Protein AF-A0A2E5XID4-F1 (afdb_monomer)

Radius of gyration: 20.42 Å; Cα contacts (8 Å, |Δi|>4): 476; chains: 1; bounding box: 50×39×81 Å

Solvent-accessible surface area (backbone atoms only — not comparable to full-atom values): 12342 Å² total; per-residue (Å²): 136,86,84,80,84,80,83,79,81,79,77,78,74,70,85,76,75,82,57,27,29,22,62,43,26,81,80,58,73,65,67,74,89,79,72,93,69,80,92,66,70,55,95,90,46,73,82,84,82,65,74,73,92,72,57,57,57,72,32,50,61,13,32,52,88,61,36,33,31,32,44,36,28,51,78,54,46,24,34,31,42,41,32,20,33,65,88,55,48,48,75,76,50,70,38,78,43,85,41,69,55,75,44,82,45,76,40,20,34,12,21,25,25,54,57,92,62,33,39,34,40,42,34,39,74,38,34,38,38,37,30,31,66,87,80,58,41,71,72,38,74,50,44,39,46,81,76,37,78,68,11,56,76,51,70,65,25,41,50,31,32,62,30,76,56,96,62,31,34,35,44,52,53,41,14,80,63,35,18,40,36,30,18,33,63,82,68,66,45,79,77,48,70,46,61,55,75,54,88,56,58,63,50,65,57,84,42,78,56,97,91,39,84,44,111

Structure (mmCIF, N/CA/C/O backbone):
data_AF-A0A2E5XID4-F1
#
_entry.id   AF-A0A2E5XID4-F1
#
loop_
_atom_site.group_PDB
_atom_site.id
_atom_site.type_symbol
_atom_site.label_atom_id
_atom_site.label_alt_id
_atom_site.label_comp_id
_atom_site.label_asym_id
_atom_site.label_entity_id
_atom_site.label_seq_id
_atom_site.pdbx_PDB_ins_code
_atom_site.Cartn_x
_atom_site.Cartn_y
_atom_site.Cartn_z
_atom_site.occupancy
_atom_site.B_iso_or_equiv
_atom_site.auth_seq_id
_atom_site.auth_comp_id
_atom_site.auth_asym_id
_atom_site.auth_atom_id
_atom_site.pdbx_PDB_model_num
ATOM 1 N N . MET A 1 1 ? -25.303 -13.989 -60.075 1.00 41.41 1 MET A N 1
ATOM 2 C CA . MET A 1 1 ? -24.984 -14.478 -58.715 1.00 41.41 1 MET A CA 1
ATOM 3 C C . MET A 1 1 ? -23.961 -13.530 -58.104 1.00 41.41 1 MET A C 1
ATOM 5 O O . MET A 1 1 ? -22.862 -13.446 -58.632 1.00 41.41 1 MET A O 1
ATOM 9 N N . LYS A 1 2 ? -24.335 -12.732 -57.095 1.00 35.81 2 LYS A N 1
ATOM 10 C CA . LYS A 1 2 ? -23.408 -11.823 -56.397 1.00 35.81 2 LYS A CA 1
ATOM 11 C C . LYS A 1 2 ? -22.835 -12.568 -55.190 1.00 35.81 2 LYS A C 1
ATOM 13 O O . LYS A 1 2 ? -23.595 -12.935 -54.302 1.00 35.81 2 LYS A O 1
ATOM 18 N N . LEU A 1 3 ? -21.529 -12.827 -55.195 1.00 42.31 3 LEU 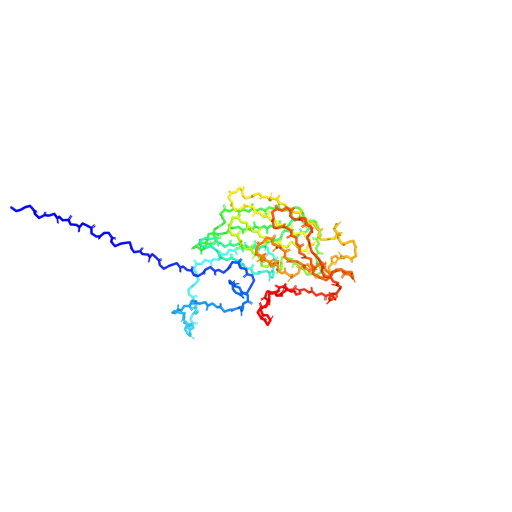A N 1
ATOM 19 C CA . LEU A 1 3 ? -20.815 -13.398 -54.054 1.00 42.31 3 LEU A CA 1
ATOM 20 C C . LEU A 1 3 ? -20.597 -12.279 -53.023 1.00 42.31 3 LEU A C 1
ATOM 22 O O . LEU A 1 3 ? -19.934 -11.289 -53.324 1.00 42.31 3 LEU A O 1
ATOM 26 N N . ALA A 1 4 ? -21.184 -12.412 -51.835 1.00 47.25 4 ALA A N 1
ATOM 27 C CA . ALA A 1 4 ? -20.909 -11.529 -50.708 1.00 47.25 4 ALA A CA 1
ATOM 28 C C . ALA A 1 4 ? -19.622 -12.000 -50.014 1.00 47.25 4 ALA A C 1
ATOM 30 O O . ALA A 1 4 ? -19.546 -13.133 -49.544 1.00 47.25 4 ALA A O 1
ATOM 31 N N . LEU A 1 5 ? -18.606 -11.138 -49.981 1.00 52.22 5 LEU A N 1
ATOM 32 C CA . LEU A 1 5 ? -17.351 -11.389 -49.282 1.00 52.22 5 LEU A CA 1
ATOM 33 C C . LEU A 1 5 ? -17.546 -11.044 -47.797 1.00 52.22 5 LEU A C 1
ATOM 35 O O . LEU A 1 5 ? -17.685 -9.875 -47.444 1.00 52.22 5 LEU A O 1
ATOM 39 N N . VAL A 1 6 ? -17.591 -12.056 -46.931 1.00 56.88 6 VAL A N 1
ATOM 40 C CA . VAL A 1 6 ? -17.623 -11.869 -45.474 1.00 56.88 6 VAL A CA 1
ATOM 41 C C . VAL A 1 6 ? -16.183 -11.713 -44.991 1.00 56.88 6 VAL A C 1
ATOM 43 O O . VAL A 1 6 ? -15.421 -12.677 -44.978 1.00 56.88 6 VAL A O 1
ATOM 46 N N . LEU A 1 7 ? -15.795 -10.492 -44.614 1.00 51.53 7 LEU A N 1
ATOM 47 C CA . LEU A 1 7 ? -14.542 -10.246 -43.900 1.00 51.53 7 LEU A CA 1
ATOM 48 C C . LEU A 1 7 ? -14.693 -10.736 -42.457 1.00 51.53 7 LEU A C 1
ATOM 50 O O . LEU A 1 7 ? -15.348 -10.097 -41.638 1.00 51.53 7 LEU A O 1
ATOM 54 N N . ILE A 1 8 ? -14.076 -11.875 -42.149 1.00 59.09 8 ILE A N 1
ATOM 55 C CA . ILE A 1 8 ? -13.907 -12.349 -40.776 1.00 59.09 8 ILE A CA 1
ATOM 56 C C . ILE A 1 8 ? -12.689 -11.620 -40.204 1.00 59.09 8 ILE A C 1
ATOM 58 O O . ILE A 1 8 ? -11.546 -11.946 -40.524 1.00 59.09 8 ILE A O 1
ATOM 62 N N . SER A 1 9 ? -12.928 -10.600 -39.384 1.00 55.38 9 SER A N 1
ATOM 63 C CA . SER A 1 9 ? -11.889 -9.947 -38.593 1.00 55.38 9 SER A CA 1
ATOM 64 C C . SER A 1 9 ? -11.433 -10.890 -37.478 1.00 55.38 9 SER A C 1
ATOM 66 O O . SER A 1 9 ? -12.096 -11.057 -36.456 1.00 55.38 9 SER A O 1
ATOM 68 N N . PHE A 1 10 ? -10.277 -11.524 -37.672 1.00 53.91 10 PHE A N 1
ATOM 69 C CA . PHE A 1 10 ? -9.557 -12.187 -36.589 1.00 53.91 10 PHE A CA 1
ATOM 70 C C . PHE A 1 10 ? -9.065 -11.111 -35.614 1.00 53.91 10 PHE A C 1
ATOM 72 O O . PHE A 1 10 ? -8.060 -10.445 -35.859 1.00 53.91 10 PHE A O 1
ATOM 79 N N . ASN A 1 11 ? -9.785 -10.917 -34.508 1.00 49.28 11 ASN A N 1
ATOM 80 C CA . ASN A 1 11 ? -9.228 -10.215 -33.359 1.00 49.28 11 ASN A CA 1
ATOM 81 C C . ASN A 1 11 ? -8.128 -11.108 -32.783 1.00 49.28 11 ASN A C 1
ATOM 83 O O . ASN A 1 11 ? -8.408 -12.086 -32.091 1.00 49.28 11 ASN A O 1
ATOM 87 N N . LEU A 1 12 ? -6.874 -10.791 -33.103 1.00 48.66 12 LEU A N 1
ATOM 88 C CA . LEU A 1 12 ? -5.728 -11.267 -32.341 1.00 48.66 12 LEU A CA 1
ATOM 89 C C . LEU A 1 12 ? -5.902 -10.730 -30.916 1.00 48.66 12 LEU A C 1
ATOM 91 O O . LEU A 1 12 ? -5.556 -9.582 -30.643 1.00 48.66 12 LEU A O 1
ATOM 95 N N . LEU A 1 13 ? -6.480 -11.532 -30.015 1.00 51.62 13 LEU A N 1
ATOM 96 C CA . LEU A 1 13 ? -6.331 -11.274 -28.589 1.00 51.62 13 LEU A CA 1
ATOM 97 C C . LEU A 1 13 ? -4.832 -11.348 -28.309 1.00 51.62 13 LEU A C 1
ATOM 99 O O . LEU A 1 13 ? -4.239 -12.427 -28.337 1.00 51.62 13 LEU A O 1
ATOM 103 N N . ALA A 1 14 ? -4.213 -10.189 -28.088 1.00 52.28 14 ALA A N 1
ATOM 104 C CA . ALA A 1 14 ? -2.896 -10.150 -27.484 1.00 52.28 14 ALA A CA 1
ATOM 105 C C . ALA A 1 14 ? -2.962 -10.971 -26.185 1.00 52.28 14 ALA A C 1
ATOM 107 O O . ALA A 1 14 ? -3.974 -10.885 -25.480 1.00 52.28 14 ALA A O 1
ATOM 108 N N . PRO A 1 15 ? -1.938 -11.780 -25.871 1.00 53.75 15 PRO A N 1
ATOM 109 C CA . PRO A 1 15 ? -1.911 -12.500 -24.609 1.00 53.75 15 PRO A CA 1
ATOM 110 C C . PRO A 1 15 ? -2.040 -11.475 -23.481 1.00 53.75 15 PRO A C 1
ATOM 112 O O . PRO A 1 15 ? -1.174 -10.615 -23.312 1.00 53.75 15 PRO A O 1
ATOM 115 N N . ALA A 1 16 ? -3.157 -11.527 -22.760 1.00 60.16 16 ALA A N 1
ATOM 116 C CA . ALA A 1 16 ? -3.327 -10.753 -21.547 1.00 60.16 16 ALA A CA 1
ATOM 117 C C . ALA A 1 16 ? -2.377 -11.357 -20.510 1.00 60.16 16 ALA A C 1
ATOM 119 O O . ALA A 1 16 ? -2.506 -12.532 -20.164 1.00 60.16 16 ALA A O 1
ATOM 120 N N . TRP A 1 17 ? -1.381 -10.582 -20.082 1.00 73.25 17 TRP A N 1
ATOM 121 C CA . TRP A 1 17 ? -0.541 -10.962 -18.951 1.00 73.25 17 TRP A CA 1
ATOM 122 C C . TRP A 1 17 ? -1.407 -11.123 -17.706 1.00 73.25 17 TRP A C 1
ATOM 124 O O . TRP A 1 17 ? -2.427 -10.444 -17.561 1.00 73.25 17 TRP A O 1
ATOM 134 N N . ALA A 1 18 ? -1.030 -12.058 -16.838 1.00 87.44 18 ALA A N 1
ATOM 135 C CA . ALA A 1 18 ? -1.781 -12.280 -15.617 1.00 87.44 18 ALA A CA 1
ATOM 136 C C . ALA A 1 18 ? -1.531 -11.115 -14.653 1.00 87.44 18 ALA A C 1
ATOM 138 O O . ALA A 1 18 ? -0.387 -10.788 -14.345 1.00 87.44 18 ALA A O 1
ATOM 139 N N . ASP A 1 19 ? -2.606 -10.507 -14.156 1.00 95.25 19 ASP A N 1
ATOM 140 C CA . ASP A 1 19 ? -2.496 -9.479 -13.127 1.00 95.25 19 ASP A CA 1
ATOM 141 C C . ASP A 1 19 ? -1.932 -10.067 -11.823 1.00 95.25 19 ASP A C 1
ATOM 143 O O . ASP A 1 19 ? -2.243 -11.192 -11.416 1.00 95.25 19 ASP A O 1
ATOM 147 N N . TRP A 1 20 ? -1.160 -9.247 -11.114 1.00 97.69 20 TRP A N 1
ATOM 148 C CA . TRP A 1 20 ? -0.657 -9.502 -9.768 1.00 97.69 20 TRP A CA 1
ATOM 149 C C . TRP A 1 20 ? -1.089 -8.361 -8.833 1.00 97.69 20 TRP A C 1
ATOM 151 O O . TRP A 1 20 ? -0.271 -7.534 -8.430 1.00 97.69 20 TRP A O 1
ATOM 161 N N . PRO A 1 21 ? -2.387 -8.250 -8.501 1.00 97.94 21 PRO A N 1
ATOM 162 C CA . PRO A 1 21 ? -2.961 -7.018 -7.956 1.00 97.94 21 PRO A CA 1
ATOM 163 C C . PRO A 1 21 ? -2.628 -6.747 -6.483 1.00 97.94 21 PRO A C 1
ATOM 165 O O . PRO A 1 21 ? -3.001 -5.693 -5.971 1.00 97.94 21 PRO A O 1
ATOM 168 N N . GLN A 1 22 ? -1.999 -7.686 -5.773 1.00 98.19 22 GLN A N 1
ATOM 169 C CA . GLN A 1 22 ? -1.780 -7.604 -4.327 1.00 98.19 22 GLN A CA 1
ATOM 170 C C . GLN A 1 22 ? -0.619 -8.491 -3.860 1.00 98.19 22 GLN A C 1
ATOM 172 O O . GLN A 1 22 ? -0.072 -9.292 -4.623 1.00 98.19 22 GLN A O 1
ATOM 177 N N . PHE A 1 23 ? -0.265 -8.377 -2.575 1.00 97.88 23 PHE A N 1
ATOM 178 C CA . PHE A 1 23 ? 0.694 -9.266 -1.915 1.00 97.88 23 PHE A CA 1
ATOM 179 C C . PHE A 1 23 ? 0.344 -10.740 -2.158 1.00 97.88 23 PHE A C 1
ATOM 181 O O . PHE A 1 23 ? -0.801 -11.136 -1.974 1.00 97.88 23 PHE A O 1
ATOM 188 N N . GLN A 1 24 ? 1.330 -11.546 -2.565 1.00 97.00 24 GLN A N 1
ATOM 189 C CA . GLN A 1 24 ? 1.155 -12.964 -2.916 1.00 97.00 24 GLN A CA 1
ATOM 190 C C . GLN A 1 24 ? 0.178 -13.249 -4.081 1.00 97.00 24 GLN A C 1
ATOM 192 O O . GLN A 1 24 ? -0.255 -14.388 -4.263 1.00 97.00 24 GLN A O 1
ATOM 197 N N . GLY A 1 25 ? -0.128 -12.249 -4.909 1.00 96.06 25 GLY A N 1
ATOM 198 C CA . GLY A 1 25 ? -0.841 -12.433 -6.173 1.00 96.06 25 GLY A CA 1
ATOM 199 C C . GLY A 1 25 ? -2.363 -12.454 -6.029 1.00 96.06 25 GLY A C 1
ATOM 200 O O . GLY A 1 25 ? -2.893 -12.204 -4.945 1.00 96.06 25 GLY A O 1
ATOM 201 N N . PRO A 1 26 ? -3.102 -12.737 -7.117 1.00 93.94 26 PRO A N 1
ATOM 202 C CA . PRO A 1 26 ? -4.560 -12.592 -7.155 1.00 93.94 26 PRO A CA 1
ATOM 203 C C . PRO A 1 26 ? -5.283 -13.441 -6.102 1.00 93.94 26 PRO A C 1
ATOM 205 O O . PRO A 1 26 ? -6.318 -13.017 -5.597 1.00 93.94 26 PRO A O 1
ATOM 208 N N . LEU A 1 27 ? -4.705 -14.587 -5.727 1.00 92.56 27 LEU A N 1
ATOM 209 C CA . LEU A 1 27 ? -5.256 -15.519 -4.738 1.00 92.56 27 LEU A CA 1
ATOM 210 C C . LEU A 1 27 ? -4.523 -15.492 -3.385 1.00 92.56 27 LEU A C 1
ATOM 212 O O . LEU A 1 27 ? -4.814 -16.324 -2.533 1.00 92.56 27 LEU A O 1
ATOM 216 N N . ARG A 1 28 ? -3.548 -14.590 -3.189 1.00 95.19 28 ARG A N 1
ATOM 217 C CA . ARG A 1 28 ? -2.662 -14.558 -2.008 1.00 95.19 28 ARG A CA 1
ATOM 218 C C . ARG A 1 28 ? -1.979 -15.900 -1.674 1.00 95.19 28 ARG A C 1
ATOM 220 O O . ARG A 1 28 ? -1.739 -16.201 -0.511 1.00 95.19 28 ARG A O 1
ATOM 227 N N . THR A 1 29 ? -1.655 -16.709 -2.682 1.00 94.75 29 THR A N 1
ATOM 228 C CA . THR A 1 29 ? -0.967 -18.007 -2.516 1.00 94.75 29 THR A CA 1
ATOM 229 C C . THR A 1 29 ? 0.512 -17.965 -2.893 1.00 94.75 29 THR A C 1
ATOM 231 O O . THR A 1 29 ? 1.229 -18.942 -2.698 1.00 94.75 29 THR A O 1
ATOM 234 N N . GLY A 1 30 ? 0.976 -16.864 -3.489 1.00 95.44 30 GLY A N 1
ATOM 235 C CA . GLY A 1 30 ? 2.334 -16.733 -4.013 1.00 95.44 30 GLY A CA 1
ATOM 236 C C . GLY A 1 30 ? 2.570 -17.506 -5.313 1.00 95.44 30 GLY A C 1
ATOM 237 O O . GLY A 1 30 ? 3.714 -17.635 -5.739 1.00 95.44 30 GLY A O 1
ATOM 238 N N . VAL A 1 31 ? 1.513 -18.016 -5.954 1.00 94.88 31 VAL A N 1
ATOM 239 C CA . VAL A 1 31 ? 1.606 -18.822 -7.179 1.00 94.88 31 VAL A CA 1
ATOM 240 C C . VAL A 1 31 ? 1.221 -17.991 -8.400 1.00 94.88 31 VAL A C 1
ATOM 242 O O . VAL A 1 31 ? 0.127 -17.433 -8.461 1.00 94.88 31 VAL A O 1
ATOM 245 N N . SER A 1 32 ? 2.112 -17.954 -9.394 1.00 93.12 32 SER A N 1
ATOM 246 C CA . SER A 1 32 ? 1.818 -17.382 -10.711 1.00 93.12 32 SER A CA 1
ATOM 247 C C . SER A 1 32 ? 1.134 -18.405 -11.617 1.00 93.12 32 SER A C 1
ATOM 249 O O . SER A 1 32 ? 1.614 -19.538 -11.700 1.00 93.12 32 SER A O 1
ATOM 251 N N . PRO A 1 33 ? 0.054 -18.029 -12.330 1.00 90.00 33 PRO A N 1
ATOM 252 C CA . PRO A 1 33 ? -0.537 -18.874 -13.362 1.00 90.00 33 PRO A CA 1
ATOM 253 C C . PRO A 1 33 ? 0.240 -18.816 -14.689 1.00 90.00 33 PRO A C 1
ATOM 255 O O . PRO A 1 33 ? -0.120 -19.521 -15.632 1.00 90.00 33 PRO A O 1
ATOM 258 N N . GLU A 1 34 ? 1.266 -17.964 -14.804 1.00 90.62 34 GLU A N 1
ATOM 259 C CA . GLU A 1 34 ? 2.031 -17.827 -16.041 1.00 90.62 34 GLU A CA 1
ATOM 260 C C . GLU A 1 34 ? 2.778 -19.115 -16.403 1.00 90.62 34 GLU A C 1
ATOM 262 O O . GLU A 1 34 ? 3.325 -19.834 -15.564 1.00 90.62 34 GLU A O 1
ATOM 267 N N . THR A 1 35 ? 2.816 -19.398 -17.701 1.00 90.75 35 THR A N 1
ATOM 268 C CA . THR A 1 35 ? 3.485 -20.567 -18.276 1.00 90.75 35 THR A CA 1
ATOM 269 C C . THR A 1 35 ? 4.485 -20.119 -19.339 1.00 90.75 35 THR A C 1
ATOM 271 O O . THR A 1 35 ? 4.578 -18.938 -19.660 1.00 90.75 35 THR A O 1
ATOM 274 N N . GLY A 1 36 ? 5.291 -21.046 -19.863 1.00 89.94 36 GLY A N 1
ATOM 275 C CA . GLY A 1 36 ? 6.345 -20.697 -20.826 1.00 89.94 36 GLY A CA 1
ATOM 276 C C . GLY A 1 36 ? 7.529 -19.944 -20.207 1.00 89.94 36 GLY A C 1
ATOM 277 O O . GLY A 1 36 ? 8.351 -19.395 -20.934 1.00 89.94 36 GLY A O 1
ATOM 278 N N . LEU A 1 37 ? 7.630 -19.934 -18.874 1.00 89.81 37 LEU A N 1
ATOM 279 C CA . LEU A 1 37 ? 8.761 -19.363 -18.151 1.00 89.81 37 LEU A CA 1
ATOM 280 C C . LEU A 1 37 ? 10.043 -20.157 -18.429 1.00 89.81 37 LEU A C 1
ATOM 282 O O . LEU A 1 37 ? 10.021 -21.387 -18.562 1.00 89.81 37 LEU A O 1
ATOM 286 N N . LEU A 1 38 ? 11.171 -19.448 -18.459 1.00 90.94 38 LEU A N 1
ATOM 287 C CA . LEU A 1 38 ? 12.492 -20.064 -18.534 1.00 90.94 38 LEU A CA 1
ATOM 288 C C . LEU A 1 38 ? 12.686 -21.026 -17.354 1.00 90.94 38 LEU A C 1
ATOM 290 O O . LEU A 1 38 ? 12.455 -20.669 -16.201 1.00 90.94 38 LEU A O 1
ATOM 294 N N . ARG A 1 39 ? 13.124 -22.256 -17.644 1.00 93.25 39 ARG A N 1
ATOM 295 C CA . ARG A 1 39 ? 13.463 -23.257 -16.615 1.00 93.25 39 ARG A CA 1
ATOM 296 C C . ARG A 1 39 ? 14.898 -23.129 -16.110 1.00 93.25 39 ARG A C 1
ATOM 298 O O . ARG A 1 39 ? 15.205 -23.604 -15.024 1.00 93.25 39 ARG A O 1
ATOM 305 N N . SER A 1 40 ? 15.745 -22.466 -16.884 1.00 94.12 40 SER A N 1
ATOM 306 C CA . SER A 1 40 ? 17.114 -22.106 -16.542 1.00 94.12 40 SER A CA 1
ATOM 307 C C . SER A 1 40 ? 17.424 -20.758 -17.176 1.00 94.12 40 SER A C 1
ATOM 309 O O . SER A 1 40 ? 16.967 -20.474 -18.287 1.00 94.12 40 SER A O 1
ATOM 311 N N . PHE A 1 41 ? 18.195 -19.926 -16.483 1.00 94.69 41 PHE A N 1
ATOM 312 C CA . PHE A 1 41 ? 18.703 -18.702 -17.085 1.00 94.69 41 PHE A CA 1
ATOM 313 C C . PHE A 1 41 ? 19.881 -19.000 -18.023 1.00 94.69 41 PHE A C 1
ATOM 315 O O . PHE A 1 41 ? 20.579 -19.997 -17.821 1.00 94.69 41 PHE A O 1
ATOM 322 N N . PRO A 1 42 ? 20.091 -18.162 -19.055 1.00 94.75 42 PRO A N 1
ATOM 323 C CA . PRO A 1 42 ? 21.352 -18.125 -19.791 1.00 94.75 42 PRO A CA 1
ATOM 324 C C . PRO A 1 42 ? 22.540 -17.861 -18.856 1.00 94.75 42 PRO A C 1
ATOM 326 O O . PRO A 1 42 ? 22.350 -17.348 -17.753 1.00 94.75 42 PRO A O 1
ATOM 329 N N . GLU A 1 43 ? 23.757 -18.162 -19.314 1.00 95.94 43 GLU A N 1
ATOM 330 C CA . GLU A 1 43 ? 24.996 -17.928 -18.552 1.00 95.94 43 GLU A CA 1
ATOM 331 C C . GLU A 1 43 ? 25.151 -16.456 -18.133 1.00 95.94 43 GLU A C 1
ATOM 333 O O . GLU A 1 43 ? 25.411 -16.172 -16.967 1.00 95.94 43 GLU A O 1
ATOM 338 N N . ASP A 1 44 ? 24.845 -15.526 -19.042 1.00 94.75 44 ASP A N 1
ATOM 339 C CA . ASP A 1 44 ? 24.855 -14.078 -18.783 1.00 94.75 44 ASP A CA 1
ATOM 340 C C . ASP A 1 44 ? 23.581 -13.563 -18.075 1.00 94.75 44 ASP A C 1
ATOM 342 O O . ASP A 1 44 ? 23.394 -12.358 -17.897 1.00 94.75 44 ASP A O 1
ATOM 346 N N . GLY A 1 45 ? 22.676 -14.462 -17.678 1.00 93.62 45 GLY A N 1
ATOM 347 C CA . GLY A 1 45 ? 21.400 -14.134 -17.044 1.00 93.62 45 GLY A CA 1
ATOM 348 C C . GLY A 1 45 ? 20.272 -13.757 -18.020 1.00 93.62 45 GLY A C 1
ATOM 349 O O . GLY A 1 45 ? 20.436 -13.760 -19.244 1.00 93.62 45 GLY A O 1
ATOM 350 N N . PRO A 1 46 ? 19.058 -13.485 -17.500 1.00 93.38 46 PRO A N 1
ATOM 351 C CA . PRO A 1 46 ? 17.950 -13.007 -18.316 1.00 93.38 46 PRO A CA 1
ATOM 352 C C . PRO A 1 46 ? 18.220 -11.580 -18.812 1.00 93.38 46 PRO A C 1
ATOM 354 O O . PRO A 1 46 ? 18.809 -10.758 -18.114 1.00 93.38 46 PRO A O 1
ATOM 357 N N . ARG A 1 47 ? 17.726 -11.254 -20.010 1.00 93.50 47 ARG A N 1
ATOM 358 C CA . ARG A 1 47 ? 17.824 -9.896 -20.559 1.00 93.50 47 ARG A CA 1
ATOM 359 C C . ARG A 1 47 ? 17.129 -8.889 -19.636 1.00 93.50 47 ARG A C 1
ATOM 361 O O . ARG A 1 47 ? 15.920 -8.984 -19.429 1.00 93.50 47 ARG A O 1
ATOM 368 N N . LEU A 1 48 ? 17.864 -7.868 -19.193 1.00 94.94 48 LEU A N 1
ATOM 369 C CA . LEU A 1 48 ? 17.283 -6.700 -18.533 1.00 94.94 48 LEU A CA 1
ATOM 370 C C . LEU A 1 48 ? 16.396 -5.934 -19.528 1.00 94.94 48 LEU A C 1
ATOM 372 O O . LEU A 1 48 ? 16.866 -5.477 -20.573 1.00 94.94 48 LEU A O 1
ATOM 376 N N . LEU A 1 49 ? 15.100 -5.830 -19.226 1.00 95.94 49 LEU A N 1
ATOM 377 C CA . LEU A 1 49 ? 14.151 -5.082 -20.059 1.00 95.94 49 LEU A CA 1
ATOM 378 C C . LEU A 1 49 ? 14.124 -3.598 -19.694 1.00 95.94 49 LEU A C 1
ATOM 380 O O . LEU A 1 49 ? 14.126 -2.752 -20.586 1.00 95.94 49 LEU A O 1
ATOM 384 N N . TRP A 1 50 ? 14.089 -3.296 -18.399 1.00 97.81 50 TRP A N 1
ATOM 385 C CA . TRP A 1 50 ? 14.164 -1.951 -17.842 1.00 97.81 50 TRP A CA 1
ATOM 386 C C . TRP A 1 50 ? 14.479 -2.033 -16.346 1.00 97.81 50 TRP A C 1
ATOM 388 O O . TRP A 1 50 ? 14.261 -3.064 -15.711 1.00 97.81 50 TRP A O 1
ATOM 398 N N . GLU A 1 51 ? 14.954 -0.922 -15.798 1.00 97.25 51 GLU A N 1
ATOM 399 C CA . GLU A 1 51 ? 15.130 -0.698 -14.365 1.00 97.25 51 GLU A CA 1
ATOM 400 C C . GLU A 1 51 ? 14.683 0.726 -14.011 1.00 97.25 51 GLU A C 1
ATOM 402 O O . GLU A 1 51 ? 14.490 1.574 -14.887 1.00 97.25 51 GLU A O 1
ATOM 407 N N . THR A 1 52 ? 14.425 0.984 -12.733 1.00 96.75 52 THR A N 1
ATOM 408 C CA . THR A 1 52 ? 14.004 2.299 -12.238 1.00 96.75 52 THR A CA 1
ATOM 409 C C . THR A 1 52 ? 14.593 2.514 -10.856 1.00 96.75 52 THR A C 1
ATOM 411 O O . THR A 1 52 ? 14.480 1.645 -9.994 1.00 96.75 52 THR A O 1
ATOM 414 N N . GLU A 1 53 ? 15.222 3.668 -10.654 1.00 96.44 53 GLU A N 1
ATOM 415 C CA . GLU A 1 53 ? 15.761 4.065 -9.357 1.00 96.44 53 GLU A CA 1
ATOM 416 C C . GLU A 1 53 ? 14.622 4.460 -8.410 1.00 96.44 53 GLU A C 1
ATOM 418 O O . GLU A 1 53 ? 13.737 5.239 -8.769 1.00 96.44 53 GLU A O 1
ATOM 423 N N . LEU A 1 54 ? 14.655 3.917 -7.194 1.00 95.94 54 LEU A N 1
ATOM 424 C CA . LEU A 1 54 ? 13.686 4.161 -6.125 1.00 95.94 54 LEU A CA 1
ATOM 425 C C . LEU A 1 54 ? 14.413 4.654 -4.875 1.00 95.94 54 LEU A C 1
ATOM 427 O O . LEU A 1 54 ? 15.634 4.504 -4.760 1.00 95.94 54 LEU A O 1
ATOM 431 N N . GLN A 1 55 ? 13.674 5.205 -3.911 1.00 95.19 55 GLN A N 1
ATOM 432 C CA . GLN A 1 55 ? 14.235 5.366 -2.573 1.00 95.19 55 GLN A CA 1
ATOM 433 C C . GLN A 1 55 ? 14.385 4.001 -1.892 1.00 95.19 55 GLN A C 1
ATOM 435 O O . GLN A 1 55 ? 13.975 2.948 -2.389 1.00 95.19 55 GLN A O 1
ATOM 440 N N . GLN A 1 56 ? 15.017 4.009 -0.723 1.00 91.75 56 GLN A N 1
ATOM 441 C CA . GLN A 1 56 ? 15.201 2.792 0.047 1.00 91.75 56 GLN A CA 1
ATOM 442 C C . GLN A 1 56 ? 13.844 2.192 0.439 1.00 91.75 56 GLN A C 1
ATOM 444 O O . GLN A 1 56 ? 12.948 2.903 0.889 1.00 91.75 56 GLN A O 1
ATOM 449 N N . GLY A 1 57 ? 13.702 0.874 0.314 1.00 92.06 57 GLY A N 1
ATOM 450 C CA . GLY A 1 57 ? 12.460 0.169 0.611 1.00 92.06 57 GLY A CA 1
ATOM 451 C C . GLY A 1 57 ? 12.615 -1.343 0.514 1.00 92.06 57 GLY A C 1
ATOM 452 O O . GLY A 1 57 ? 13.571 -1.856 -0.060 1.00 92.06 57 GLY A O 1
ATOM 453 N N . PHE A 1 58 ? 11.662 -2.049 1.112 1.00 92.31 58 PHE A N 1
ATOM 454 C CA . PHE A 1 58 ? 11.559 -3.510 1.134 1.00 92.31 58 PHE A CA 1
ATOM 455 C C . PHE A 1 58 ? 10.181 -3.990 0.650 1.00 92.31 58 PHE A C 1
ATOM 457 O O . PHE A 1 58 ? 9.886 -5.182 0.701 1.00 92.31 58 PHE A O 1
ATOM 464 N N . GLY A 1 59 ? 9.312 -3.061 0.236 1.00 91.94 59 GLY A N 1
ATOM 465 C CA . GLY A 1 59 ? 8.001 -3.376 -0.320 1.00 91.94 59 GLY A CA 1
ATOM 466 C C . GLY A 1 59 ? 8.106 -3.954 -1.729 1.00 91.94 59 GLY A C 1
ATOM 467 O O . GLY A 1 59 ? 9.004 -3.616 -2.494 1.00 91.94 59 GLY A O 1
ATOM 468 N N . GLY A 1 60 ? 7.164 -4.828 -2.071 1.00 95.38 60 GLY A N 1
ATOM 469 C CA . GLY A 1 60 ? 6.960 -5.288 -3.445 1.00 95.38 60 GLY A CA 1
ATOM 470 C C . GLY A 1 60 ? 6.036 -4.365 -4.245 1.00 95.38 60 GLY A C 1
ATOM 471 O O . GLY A 1 60 ? 5.610 -3.308 -3.775 1.00 95.38 60 GLY A O 1
ATOM 472 N N . CYS A 1 61 ? 5.679 -4.804 -5.451 1.00 97.38 61 CYS A N 1
ATOM 473 C CA . CYS A 1 61 ? 4.748 -4.105 -6.332 1.00 97.38 61 CYS A CA 1
ATOM 474 C C . CYS A 1 61 ? 3.464 -4.911 -6.578 1.00 97.38 61 CYS A C 1
ATOM 476 O O . CYS A 1 61 ? 3.420 -6.123 -6.360 1.00 97.38 61 CYS A O 1
ATOM 478 N N . ALA A 1 62 ? 2.430 -4.219 -7.047 1.00 98.44 62 ALA A N 1
ATOM 479 C CA . ALA A 1 62 ? 1.246 -4.814 -7.650 1.00 98.44 62 ALA A CA 1
ATOM 480 C C . ALA A 1 62 ? 1.204 -4.466 -9.141 1.00 98.44 62 ALA A C 1
ATOM 482 O O . ALA A 1 62 ? 1.501 -3.334 -9.515 1.00 98.44 62 ALA A O 1
ATOM 483 N N . VAL A 1 63 ? 0.815 -5.415 -9.986 1.00 98.00 63 VAL A N 1
ATOM 484 C CA . VAL A 1 63 ? 0.727 -5.236 -11.441 1.00 98.00 63 VAL A CA 1
ATOM 485 C C . VAL A 1 63 ? -0.712 -5.463 -11.881 1.00 98.00 63 VAL A C 1
ATOM 487 O O . VAL A 1 63 ? -1.284 -6.505 -11.572 1.00 98.00 63 VAL A O 1
ATOM 490 N N . VAL A 1 64 ? -1.307 -4.487 -12.568 1.00 97.62 64 VAL A N 1
ATOM 491 C CA . VAL A 1 64 ? -2.666 -4.593 -13.126 1.00 97.62 64 VAL A CA 1
ATOM 492 C C . VAL A 1 64 ? -2.685 -3.992 -14.525 1.00 97.62 64 VAL A C 1
ATOM 494 O O . VAL A 1 64 ? -2.512 -2.781 -14.697 1.00 97.62 64 VAL A O 1
ATOM 497 N N . GLY A 1 65 ? -2.914 -4.828 -15.534 1.00 95.31 65 GLY A N 1
ATOM 498 C CA . GLY A 1 65 ? -2.812 -4.457 -16.939 1.00 95.31 65 GLY A CA 1
ATOM 499 C C . GLY A 1 65 ? -1.405 -3.967 -17.288 1.00 95.31 65 GLY A C 1
ATOM 500 O O . GLY A 1 65 ? -0.429 -4.701 -17.183 1.00 95.31 65 GLY A O 1
ATOM 501 N N . GLU A 1 66 ? -1.294 -2.708 -17.715 1.00 96.38 66 GLU A N 1
ATOM 502 C CA . GLU A 1 66 ? -0.010 -2.085 -18.078 1.00 96.38 66 GLU A CA 1
ATOM 503 C C . GLU A 1 66 ? 0.579 -1.195 -16.969 1.00 96.38 66 GLU A C 1
ATOM 505 O O . GLU A 1 66 ? 1.539 -0.456 -17.214 1.00 96.38 66 GLU A O 1
ATOM 510 N N . ASP A 1 67 ? 0.010 -1.250 -15.763 1.00 98.25 67 ASP A N 1
ATOM 511 C CA . ASP A 1 67 ? 0.412 -0.437 -14.616 1.00 98.25 67 ASP A CA 1
ATOM 512 C C . ASP A 1 67 ? 1.144 -1.279 -13.566 1.00 98.25 67 ASP A C 1
ATOM 514 O O . ASP A 1 67 ? 0.663 -2.338 -13.159 1.00 98.25 67 ASP A O 1
ATOM 518 N N . VAL A 1 68 ? 2.268 -0.761 -13.070 1.00 98.62 68 VAL A N 1
ATOM 519 C CA . VAL A 1 68 ? 2.977 -1.264 -11.887 1.00 98.62 68 VAL A CA 1
ATOM 520 C C . VAL A 1 68 ? 2.818 -0.249 -10.761 1.00 98.62 68 VAL A C 1
ATOM 522 O O . VAL A 1 68 ? 3.208 0.906 -10.907 1.00 98.62 68 VAL A O 1
ATOM 525 N N . PHE A 1 69 ? 2.275 -0.680 -9.628 1.00 98.75 69 PHE A N 1
ATOM 526 C CA . PHE A 1 69 ? 2.079 0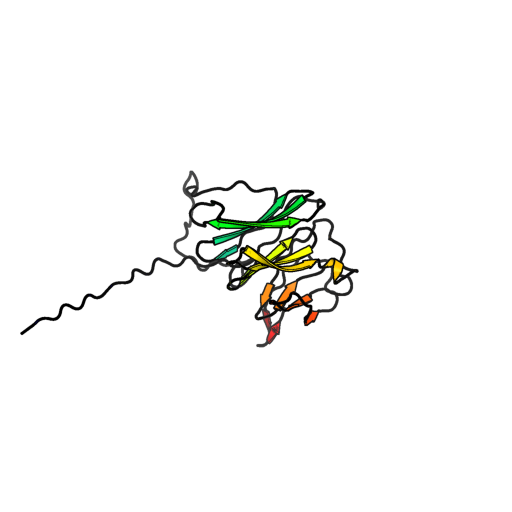.129 -8.430 1.00 98.75 69 PHE A CA 1
ATOM 527 C C . PHE A 1 69 ? 3.067 -0.276 -7.346 1.00 98.75 69 PHE A C 1
ATOM 529 O O . PHE A 1 69 ? 3.154 -1.455 -7.006 1.00 98.75 69 PHE A O 1
ATOM 536 N N . LEU A 1 70 ? 3.768 0.688 -6.754 1.00 97.75 70 LEU A N 1
ATOM 537 C CA . LEU A 1 70 ? 4.688 0.431 -5.644 1.00 97.75 70 LEU A CA 1
ATOM 538 C C . LEU A 1 70 ? 4.677 1.581 -4.636 1.00 97.75 70 LEU A C 1
ATOM 540 O O . LEU A 1 70 ? 4.385 2.726 -4.990 1.00 97.75 70 LEU A O 1
ATOM 544 N N . VAL A 1 71 ? 4.982 1.267 -3.379 1.00 97.81 71 VAL A N 1
ATOM 545 C CA . VAL A 1 71 ? 5.148 2.279 -2.332 1.00 97.81 71 VAL A CA 1
ATOM 546 C C . VAL A 1 71 ? 6.618 2.645 -2.243 1.00 97.81 71 VAL A C 1
ATOM 548 O O . VAL A 1 71 ? 7.457 1.767 -2.060 1.00 97.81 71 VAL A O 1
ATOM 551 N N . ASP A 1 72 ? 6.915 3.931 -2.315 1.00 96.38 72 ASP A N 1
ATOM 552 C CA . ASP A 1 72 ? 8.243 4.497 -2.120 1.00 96.38 72 ASP A CA 1
ATOM 553 C C . ASP A 1 72 ? 8.221 5.500 -0.953 1.00 96.38 72 ASP A C 1
ATOM 555 O O . ASP A 1 72 ? 7.149 5.860 -0.450 1.00 96.38 72 ASP A O 1
ATOM 559 N N . ARG A 1 73 ? 9.383 5.935 -0.463 1.00 95.19 73 ARG A N 1
ATOM 560 C CA . ARG A 1 73 ? 9.449 6.837 0.695 1.00 95.19 73 ARG A CA 1
ATOM 561 C C . ARG A 1 73 ? 10.649 7.772 0.653 1.00 95.19 73 ARG A C 1
ATOM 563 O O . ARG A 1 73 ? 11.788 7.324 0.675 1.00 95.19 73 ARG A O 1
ATOM 570 N N . VAL A 1 74 ? 10.387 9.073 0.768 1.00 95.06 74 VAL A N 1
ATOM 571 C CA . VAL A 1 74 ? 11.425 10.060 1.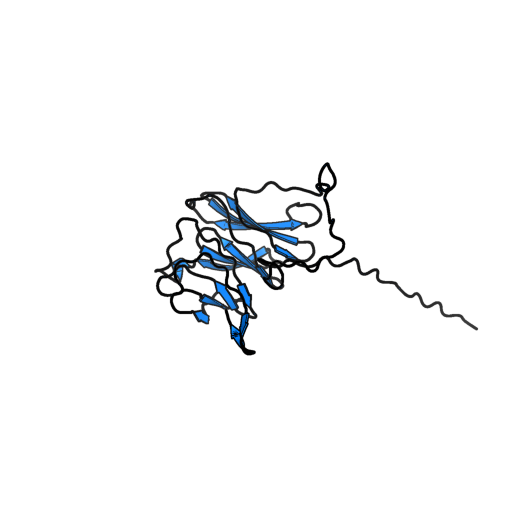098 1.00 95.06 74 VAL A CA 1
ATOM 572 C C . VAL A 1 74 ? 11.484 10.186 2.616 1.00 95.06 74 VAL A C 1
ATOM 574 O O . VAL A 1 74 ? 10.515 10.593 3.268 1.00 95.06 74 VAL A O 1
ATOM 577 N N . MET A 1 75 ? 12.614 9.775 3.187 1.00 92.25 75 MET A N 1
ATOM 578 C CA . MET A 1 75 ? 12.834 9.758 4.632 1.00 92.25 75 MET A CA 1
ATOM 579 C C . MET A 1 75 ? 12.616 11.144 5.241 1.00 92.25 75 MET A C 1
ATOM 581 O O . MET A 1 75 ? 12.920 12.151 4.618 1.00 92.25 75 MET A O 1
ATOM 585 N N . GLN A 1 76 ? 12.058 11.190 6.454 1.00 94.06 76 GLN A N 1
ATOM 586 C CA . GLN A 1 76 ? 11.691 12.426 7.163 1.00 94.06 76 GLN A CA 1
ATOM 587 C C . GLN A 1 76 ? 10.605 13.299 6.509 1.00 94.06 76 GLN A C 1
ATOM 589 O O . GLN A 1 76 ? 10.141 14.239 7.151 1.00 94.06 76 GLN A O 1
ATOM 594 N N . GLU A 1 77 ? 10.131 12.974 5.304 1.00 96.25 77 GLU A N 1
ATOM 595 C CA . GLU A 1 77 ? 9.232 13.852 4.549 1.00 96.25 77 GLU A CA 1
ATOM 596 C C . GLU A 1 77 ? 7.879 13.211 4.231 1.00 96.25 77 GLU A C 1
ATOM 598 O O . GLU A 1 77 ? 6.837 13.725 4.652 1.00 96.25 77 GLU A O 1
ATOM 603 N N . LYS A 1 78 ? 7.861 12.112 3.463 1.00 97.06 78 LYS A N 1
ATOM 604 C CA . LYS A 1 78 ? 6.635 11.619 2.811 1.00 97.06 78 LYS A CA 1
ATOM 605 C C . LYS A 1 78 ? 6.694 10.157 2.379 1.00 97.06 78 LYS A C 1
ATOM 607 O O . LYS A 1 78 ? 7.743 9.647 1.999 1.00 97.06 78 LYS A O 1
ATOM 612 N N . ASP A 1 79 ? 5.524 9.523 2.380 1.00 97.19 79 ASP A N 1
ATOM 613 C CA . ASP A 1 79 ? 5.268 8.272 1.662 1.00 97.19 79 ASP A CA 1
ATOM 614 C C . ASP A 1 79 ? 4.747 8.589 0.252 1.00 97.19 79 ASP A C 1
ATOM 616 O O . ASP A 1 79 ? 4.034 9.578 0.049 1.00 97.19 79 ASP A O 1
ATOM 620 N N . ILE A 1 80 ? 5.095 7.750 -0.720 1.00 97.81 80 ILE A N 1
ATOM 621 C CA . ILE A 1 80 ? 4.769 7.930 -2.135 1.00 97.81 80 ILE A CA 1
ATOM 622 C C . ILE A 1 80 ? 4.130 6.644 -2.662 1.00 97.81 80 ILE A C 1
ATOM 624 O O . ILE A 1 80 ? 4.638 5.553 -2.431 1.00 97.81 80 ILE A O 1
ATOM 628 N N . LEU A 1 81 ? 3.030 6.762 -3.401 1.00 98.69 81 LEU A N 1
ATOM 629 C CA . LEU A 1 81 ? 2.530 5.705 -4.277 1.00 98.69 81 LEU A CA 1
ATOM 630 C C . LEU A 1 81 ? 2.929 6.056 -5.710 1.00 98.69 81 LEU A C 1
ATOM 632 O O . LEU A 1 81 ? 2.457 7.064 -6.239 1.00 98.69 81 LEU A O 1
ATOM 636 N N . LEU A 1 82 ? 3.768 5.234 -6.336 1.00 98.50 82 LEU A N 1
ATOM 637 C CA . LEU A 1 82 ? 4.129 5.376 -7.746 1.00 98.50 82 LEU A CA 1
ATOM 638 C C . LEU A 1 82 ? 3.243 4.479 -8.613 1.00 98.50 82 LEU A C 1
ATOM 640 O O . LEU A 1 82 ? 2.891 3.367 -8.215 1.00 98.50 82 LEU A O 1
ATOM 644 N N . CYS A 1 83 ? 2.945 4.952 -9.819 1.00 98.69 83 CYS A N 1
ATOM 645 C CA . CYS A 1 83 ? 2.428 4.150 -10.918 1.00 98.69 83 CYS A CA 1
ATOM 646 C C . CYS A 1 83 ? 3.404 4.237 -12.093 1.00 98.69 83 CYS A C 1
ATOM 648 O O . CYS A 1 83 ? 3.635 5.321 -12.634 1.00 98.69 83 CYS A O 1
ATOM 650 N N . LEU A 1 84 ? 3.976 3.103 -12.486 1.00 98.75 84 LEU A N 1
ATOM 651 C CA . LEU A 1 84 ? 4.938 2.977 -13.578 1.00 98.75 84 LEU A CA 1
ATOM 652 C C . LEU A 1 84 ? 4.318 2.218 -14.756 1.00 98.75 84 LEU A C 1
ATOM 654 O O . LEU A 1 84 ? 3.451 1.363 -14.580 1.00 98.75 84 LEU A O 1
ATOM 658 N N . ALA A 1 85 ? 4.789 2.491 -15.969 1.00 98.31 85 ALA A N 1
ATOM 659 C CA . ALA A 1 85 ? 4.423 1.722 -17.151 1.00 98.31 85 ALA A CA 1
ATOM 660 C C . ALA A 1 85 ? 5.151 0.368 -17.157 1.00 98.31 85 ALA A C 1
ATOM 662 O O . ALA A 1 85 ? 6.377 0.329 -17.271 1.00 98.31 85 ALA A O 1
ATOM 663 N N . ALA A 1 86 ? 4.407 -0.741 -17.132 1.00 96.75 86 ALA A N 1
ATOM 664 C CA . ALA A 1 86 ? 4.957 -2.101 -17.030 1.00 96.75 86 ALA A CA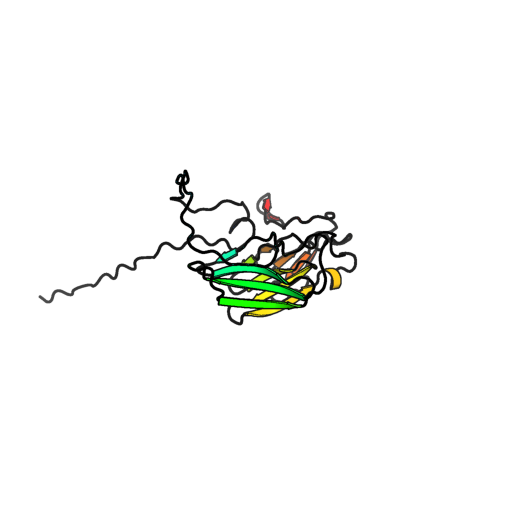 1
ATOM 665 C C . ALA A 1 86 ? 5.968 -2.459 -18.137 1.00 96.75 86 ALA A C 1
ATOM 667 O O . ALA A 1 86 ? 6.876 -3.260 -17.932 1.00 96.75 86 ALA A O 1
ATOM 668 N N . ARG A 1 87 ? 5.840 -1.845 -19.321 1.00 96.06 87 ARG A N 1
ATOM 669 C CA . ARG A 1 87 ? 6.732 -2.096 -20.465 1.00 96.06 87 ARG A CA 1
ATOM 670 C C . ARG A 1 87 ? 8.051 -1.327 -20.416 1.00 96.06 87 ARG A C 1
ATOM 672 O O . ARG A 1 87 ? 8.949 -1.665 -21.180 1.00 96.06 87 ARG A O 1
ATOM 679 N N . SER A 1 88 ? 8.159 -0.275 -19.604 1.00 97.50 88 SER A N 1
ATOM 680 C CA . SER A 1 88 ? 9.322 0.621 -19.659 1.00 97.50 88 SER A CA 1
ATOM 681 C C . SER A 1 88 ? 9.832 1.134 -18.318 1.00 97.50 88 SER A C 1
ATOM 683 O O . SER A 1 88 ? 10.780 1.911 -18.330 1.00 97.50 88 SER A O 1
ATOM 685 N N . GLY A 1 89 ? 9.170 0.848 -17.197 1.00 97.88 89 GLY A N 1
ATOM 686 C CA . GLY A 1 89 ? 9.527 1.383 -15.873 1.00 97.88 89 GLY A CA 1
ATOM 687 C C . GLY A 1 89 ? 9.275 2.884 -15.687 1.00 97.88 89 GLY A C 1
ATOM 688 O O . GLY A 1 89 ? 9.239 3.379 -14.570 1.00 97.88 89 GLY A O 1
ATOM 689 N N . ARG A 1 90 ? 9.036 3.630 -16.773 1.00 98.31 90 ARG A N 1
ATOM 690 C CA . ARG A 1 90 ? 8.740 5.068 -16.715 1.00 98.31 90 ARG A CA 1
ATOM 691 C C . ARG A 1 90 ? 7.531 5.365 -15.839 1.00 98.31 90 ARG A C 1
ATOM 693 O O . ARG A 1 90 ? 6.470 4.764 -16.011 1.00 98.31 90 ARG A O 1
ATOM 700 N N . GLU A 1 91 ? 7.682 6.361 -14.982 1.00 98.50 91 GLU A N 1
ATOM 701 C CA . GLU A 1 91 ? 6.591 6.888 -14.178 1.00 98.50 91 GLU A CA 1
ATOM 702 C C . GLU A 1 91 ? 5.466 7.444 -15.055 1.00 98.50 91 GLU A C 1
ATOM 704 O O . GLU A 1 91 ? 5.690 8.249 -15.961 1.00 98.50 91 GLU A O 1
ATOM 709 N N . LYS A 1 92 ? 4.242 7.000 -14.766 1.00 98.50 92 LYS A N 1
ATOM 710 C CA . LYS A 1 92 ? 3.001 7.535 -15.331 1.00 98.50 92 LYS A CA 1
ATOM 711 C C . LYS A 1 92 ? 2.437 8.630 -14.435 1.00 98.50 92 LYS A C 1
ATOM 713 O O . LYS A 1 92 ? 1.966 9.643 -14.943 1.00 98.50 92 LYS A O 1
ATOM 718 N N . TRP A 1 93 ? 2.451 8.400 -13.124 1.00 98.69 93 TRP A N 1
ATOM 719 C CA . TRP A 1 93 ? 2.039 9.360 -12.102 1.00 98.69 93 TRP A CA 1
ATOM 720 C C . TRP A 1 93 ? 2.511 8.921 -10.713 1.00 98.69 93 TRP A C 1
ATOM 722 O O . TRP A 1 93 ? 2.858 7.756 -10.499 1.00 98.69 93 TRP A O 1
ATOM 732 N N . ARG A 1 94 ? 2.434 9.845 -9.751 1.00 98.44 94 ARG A N 1
ATOM 733 C CA . ARG A 1 94 ? 2.638 9.571 -8.327 1.00 98.44 94 ARG A CA 1
ATOM 734 C C . ARG A 1 94 ? 1.624 10.291 -7.444 1.00 98.44 94 ARG A C 1
ATOM 736 O O . ARG A 1 94 ? 1.159 11.377 -7.779 1.00 98.44 94 ARG A O 1
ATOM 743 N N . TYR A 1 95 ? 1.312 9.689 -6.302 1.00 98.69 95 TYR A N 1
ATOM 744 C CA . TYR A 1 95 ? 0.603 10.321 -5.191 1.00 98.69 95 TYR A CA 1
ATOM 745 C C . TYR A 1 95 ? 1.548 10.429 -3.996 1.00 98.69 95 TYR A C 1
ATOM 747 O O . TYR A 1 95 ? 2.232 9.466 -3.664 1.00 98.69 95 TYR A O 1
ATOM 755 N N . GLU A 1 96 ? 1.566 11.581 -3.332 1.00 98.25 96 GLU A N 1
ATOM 756 C CA . GLU A 1 96 ? 2.427 11.838 -2.179 1.00 98.25 96 GLU A CA 1
ATOM 757 C C . GLU A 1 96 ? 1.588 12.136 -0.935 1.00 98.25 96 GLU A C 1
ATOM 759 O O . GLU A 1 96 ? 0.605 12.881 -0.987 1.00 98.25 96 GLU A O 1
ATOM 764 N N . SER A 1 97 ? 2.001 11.586 0.205 1.00 97.81 97 SER A N 1
ATOM 765 C CA . SER A 1 97 ? 1.417 11.882 1.508 1.00 97.81 97 SER A CA 1
ATOM 766 C C . SER A 1 97 ? 2.510 12.299 2.487 1.00 97.81 97 SER A C 1
ATOM 768 O O . SER A 1 97 ? 3.381 11.479 2.790 1.00 97.81 97 SER A O 1
ATOM 770 N N . PRO A 1 98 ? 2.437 13.509 3.073 1.00 97.56 98 PRO A N 1
ATOM 771 C CA . PRO A 1 98 ? 3.325 13.901 4.157 1.00 97.56 98 PRO A CA 1
ATOM 772 C C . PRO A 1 98 ? 3.342 12.858 5.277 1.00 97.56 98 PRO A C 1
ATOM 774 O O . PRO A 1 98 ? 2.302 12.398 5.766 1.00 97.56 98 PRO A O 1
ATOM 777 N N . SER A 1 99 ? 4.543 12.467 5.674 1.00 95.25 99 SER A N 1
ATOM 778 C CA . SER A 1 99 ? 4.786 11.516 6.745 1.00 95.25 99 SER A CA 1
ATOM 779 C C . SER A 1 99 ? 6.201 11.707 7.266 1.00 95.25 99 SER A C 1
ATOM 781 O O . SER A 1 99 ? 7.120 11.005 6.847 1.00 95.25 99 SER A O 1
ATOM 783 N N . ALA A 1 100 ? 6.361 12.631 8.208 1.00 93.50 100 ALA A N 1
ATOM 784 C CA . ALA A 1 100 ? 7.636 12.859 8.868 1.00 93.50 100 ALA A CA 1
ATOM 785 C C . ALA A 1 100 ? 8.075 11.661 9.725 1.00 93.50 100 ALA A C 1
ATOM 787 O O . ALA A 1 100 ? 7.242 10.880 10.194 1.00 93.50 100 ALA A O 1
ATOM 788 N N . GLY A 1 101 ? 9.386 11.541 9.935 1.00 90.38 101 GLY A N 1
ATOM 789 C CA . GLY A 1 101 ? 10.009 10.499 10.744 1.00 90.38 101 GLY A CA 1
ATOM 790 C C . GLY A 1 101 ? 10.737 9.416 9.947 1.00 90.38 101 GLY A C 1
ATOM 791 O O . GLY A 1 101 ? 10.698 9.338 8.714 1.00 90.38 101 GLY A O 1
ATOM 792 N N . GLU A 1 102 ? 11.394 8.541 10.694 1.00 87.25 102 GLU A N 1
ATOM 793 C CA . GLU A 1 102 ? 12.200 7.430 10.197 1.00 87.25 102 GLU A CA 1
ATOM 794 C C . GLU A 1 102 ? 11.984 6.214 11.107 1.00 87.25 102 GLU A C 1
ATOM 796 O O . GLU A 1 102 ? 12.172 6.331 12.321 1.00 87.25 102 GLU A O 1
ATOM 801 N N . PRO A 1 103 ? 11.515 5.067 10.575 1.00 84.50 103 PRO A N 1
ATOM 802 C CA . PRO A 1 103 ? 11.464 3.839 11.360 1.00 84.50 103 PRO A CA 1
ATOM 803 C C . PRO A 1 103 ? 12.891 3.384 11.689 1.00 84.50 103 PRO A C 1
ATOM 805 O O . PRO A 1 103 ? 13.845 3.805 11.042 1.00 84.50 103 PRO A O 1
ATOM 808 N N . SER A 1 104 ? 13.060 2.452 12.636 1.00 85.50 104 SER A N 1
ATOM 809 C CA . SER A 1 104 ? 14.401 1.917 12.950 1.00 85.50 104 SER A CA 1
ATOM 810 C C . SER A 1 104 ? 15.098 1.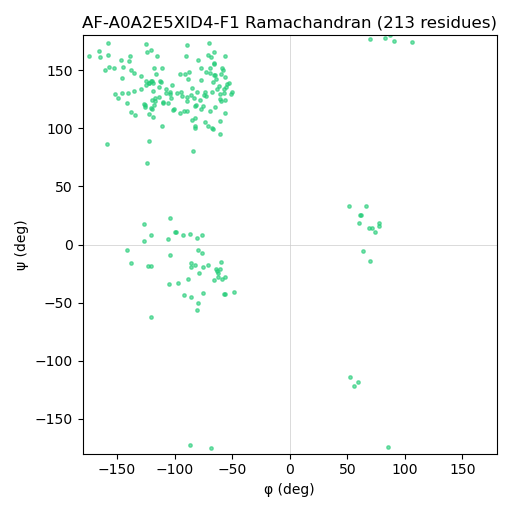235 11.764 1.00 85.50 104 SER A C 1
ATOM 812 O O . SER A 1 104 ? 16.295 0.980 11.832 1.00 85.50 104 SER A O 1
ATOM 814 N N . PHE A 1 105 ? 14.353 0.915 10.703 1.00 85.19 105 PHE A N 1
ATOM 815 C CA . PHE A 1 105 ? 14.908 0.622 9.390 1.00 85.19 105 PHE A CA 1
ATOM 816 C C . PHE A 1 105 ? 14.261 1.551 8.349 1.00 85.19 105 PHE A C 1
ATOM 818 O O . PHE A 1 105 ? 13.045 1.765 8.393 1.00 85.19 105 PHE A O 1
ATOM 825 N N . PRO A 1 106 ? 15.025 2.060 7.378 1.00 85.75 106 PRO A N 1
ATOM 826 C CA . PRO A 1 106 ? 14.521 2.989 6.372 1.00 85.75 106 PRO A CA 1
ATOM 827 C C . PRO A 1 106 ? 13.529 2.338 5.401 1.00 85.75 106 PRO A C 1
ATOM 829 O O . PRO A 1 106 ? 13.458 1.114 5.276 1.00 85.75 106 PRO A O 1
ATOM 832 N N . GLY A 1 107 ? 12.753 3.181 4.722 1.00 87.31 107 GLY A N 1
ATOM 833 C CA . GLY A 1 107 ? 11.969 2.793 3.554 1.00 87.31 107 GLY A CA 1
ATOM 834 C C . GLY A 1 107 ? 10.544 2.298 3.777 1.00 87.31 107 GLY A C 1
ATOM 835 O O . GLY A 1 107 ? 10.067 2.170 4.911 1.00 87.31 107 GLY A O 1
ATOM 836 N N . SER A 1 108 ? 9.857 2.058 2.659 1.00 92.00 108 SER A N 1
ATOM 837 C CA . SER A 1 108 ? 8.527 1.441 2.573 1.00 92.00 108 SER A CA 1
ATOM 838 C C . SER A 1 108 ? 8.612 -0.088 2.701 1.00 92.00 108 SER A C 1
ATOM 840 O O . SER A 1 108 ? 9.673 -0.680 2.503 1.00 92.00 108 SER A O 1
ATOM 842 N N . ARG A 1 109 ? 7.510 -0.755 3.069 1.00 93.62 109 ARG A N 1
ATOM 843 C CA . ARG A 1 109 ? 7.471 -2.227 3.273 1.00 93.62 109 ARG A CA 1
ATOM 844 C C . ARG A 1 109 ? 6.231 -2.919 2.718 1.00 93.62 109 ARG A C 1
ATOM 846 O O . ARG A 1 109 ? 6.219 -4.136 2.585 1.00 93.62 109 ARG A O 1
ATOM 853 N N . SER A 1 110 ? 5.191 -2.157 2.415 1.00 94.56 110 SER A N 1
ATOM 854 C CA . SER A 1 110 ? 3.893 -2.693 2.019 1.00 94.56 110 SER A CA 1
ATOM 855 C C . SER A 1 110 ? 3.827 -2.905 0.510 1.00 94.56 110 SER A C 1
ATOM 857 O O . SER A 1 110 ? 4.291 -2.063 -0.256 1.00 94.56 110 SER A O 1
ATOM 859 N N . VAL A 1 111 ? 3.172 -3.983 0.083 1.00 98.31 111 VAL A N 1
ATOM 860 C CA . VAL A 1 111 ? 2.710 -4.145 -1.300 1.00 98.31 111 VAL A CA 1
ATOM 861 C C . VAL A 1 111 ? 1.336 -3.478 -1.430 1.00 98.31 111 VAL A C 1
ATOM 863 O O . VAL A 1 111 ? 0.452 -3.774 -0.615 1.00 98.31 111 VAL A O 1
ATOM 866 N N . PRO A 1 112 ? 1.118 -2.587 -2.416 1.00 98.50 112 PRO A N 1
ATOM 867 C CA . PRO A 1 112 ? -0.210 -2.053 -2.690 1.00 98.50 112 PRO A CA 1
ATOM 868 C C . PRO A 1 112 ? -1.217 -3.158 -3.036 1.00 98.50 112 PRO A C 1
ATOM 870 O O . PRO A 1 112 ? -0.854 -4.191 -3.587 1.00 98.50 112 PRO A O 1
ATOM 873 N N . THR A 1 113 ? -2.494 -2.924 -2.752 1.00 98.75 113 THR A N 1
ATOM 874 C CA . THR A 1 113 ? -3.601 -3.765 -3.227 1.00 98.75 113 THR A CA 1
ATOM 875 C C . THR A 1 113 ? -4.454 -2.969 -4.197 1.00 98.75 113 THR A C 1
ATOM 877 O O . THR A 1 113 ? -4.905 -1.874 -3.869 1.00 98.75 113 THR A O 1
ATOM 880 N N . VAL A 1 114 ? -4.683 -3.503 -5.390 1.00 98.75 114 VAL A N 1
ATOM 881 C CA . VAL A 1 114 ? -5.437 -2.843 -6.458 1.00 98.75 114 VAL A CA 1
ATOM 882 C C . VAL A 1 114 ? -6.772 -3.553 -6.648 1.00 98.75 114 VAL A C 1
ATOM 884 O O . VAL A 1 114 ? -6.811 -4.742 -6.948 1.00 98.75 114 VAL A O 1
ATOM 887 N N . VAL A 1 115 ? -7.879 -2.822 -6.496 1.00 97.75 115 VAL A N 1
ATOM 888 C CA . VAL A 1 115 ? -9.238 -3.341 -6.716 1.00 97.75 115 VAL A CA 1
ATOM 889 C C . VAL A 1 115 ? -10.036 -2.336 -7.537 1.00 97.75 115 VAL A C 1
ATOM 891 O O . VAL A 1 115 ? -10.372 -1.247 -7.063 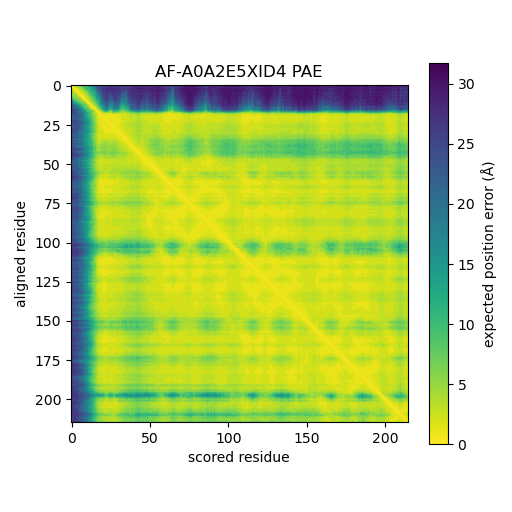1.00 97.75 115 VAL A O 1
ATOM 894 N N . GLY A 1 116 ? -10.346 -2.706 -8.782 1.00 95.88 116 GLY A N 1
ATOM 895 C CA . GLY A 1 116 ? -11.011 -1.824 -9.742 1.00 95.88 116 GLY A CA 1
ATOM 896 C C . GLY A 1 116 ? -10.234 -0.517 -9.934 1.00 95.88 116 GLY A C 1
ATOM 897 O O . GLY A 1 116 ? -9.048 -0.528 -10.269 1.00 95.88 116 GLY A O 1
ATOM 898 N N . ASP A 1 117 ? -10.896 0.609 -9.669 1.00 97.25 117 ASP A N 1
ATOM 899 C CA . ASP A 1 117 ? -10.321 1.954 -9.796 1.00 97.25 117 ASP A CA 1
ATOM 900 C C . ASP A 1 117 ? -9.567 2.427 -8.542 1.00 97.25 117 ASP A C 1
ATOM 902 O O . ASP A 1 117 ? -9.241 3.606 -8.436 1.00 97.25 117 ASP A O 1
ATOM 906 N N . SER A 1 118 ? -9.327 1.567 -7.549 1.00 98.69 118 SER A N 1
ATOM 907 C CA . SER A 1 118 ? -8.724 1.962 -6.26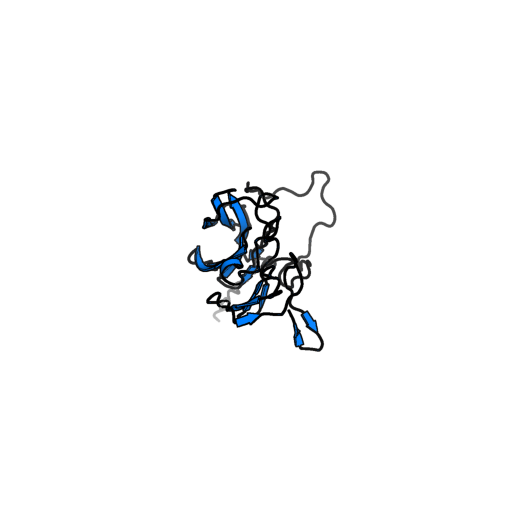8 1.00 98.69 118 SER A CA 1
ATOM 908 C C . SER A 1 118 ? -7.420 1.226 -5.979 1.00 98.69 118 SER A C 1
ATOM 910 O O . SER A 1 118 ? -7.306 0.029 -6.232 1.00 98.69 118 SER A O 1
ATOM 912 N N . VAL A 1 119 ? -6.454 1.956 -5.419 1.00 98.88 119 VAL A N 1
ATOM 913 C CA . VAL A 1 119 ? -5.193 1.424 -4.893 1.00 98.88 119 VAL A CA 1
ATOM 914 C C . VAL A 1 119 ? -5.136 1.683 -3.395 1.00 98.88 119 VAL A C 1
ATOM 916 O O . VAL A 1 119 ? -5.240 2.828 -2.949 1.00 98.88 119 VAL A O 1
ATOM 919 N N . TYR A 1 120 ? -4.956 0.616 -2.629 1.00 98.81 120 TYR A N 1
ATOM 920 C CA . TYR A 1 120 ? -4.808 0.638 -1.183 1.00 98.81 120 TYR A CA 1
ATOM 921 C C . TYR A 1 120 ? -3.348 0.434 -0.823 1.00 98.81 120 TYR A C 1
ATOM 923 O O . TYR A 1 120 ? -2.728 -0.519 -1.291 1.00 98.81 120 TYR A O 1
ATOM 931 N N . PHE A 1 121 ? -2.793 1.295 0.021 1.00 98.38 121 PHE A N 1
ATOM 932 C CA . PHE A 1 121 ? -1.441 1.097 0.535 1.00 98.38 121 PHE A CA 1
ATOM 933 C C . PHE A 1 121 ? -1.304 1.621 1.959 1.00 98.38 121 PHE A C 1
ATOM 935 O O . PHE A 1 121 ? -2.094 2.451 2.413 1.00 98.38 121 PHE A O 1
ATOM 942 N N . ILE A 1 122 ? -0.296 1.105 2.660 1.00 97.62 122 ILE A N 1
ATOM 943 C CA . ILE A 1 122 ? -0.004 1.443 4.051 1.00 97.62 122 ILE A CA 1
ATOM 944 C C . ILE A 1 122 ? 1.396 2.048 4.094 1.00 97.62 122 ILE A C 1
ATOM 946 O O . ILE A 1 122 ? 2.369 1.374 3.749 1.00 97.62 122 ILE A O 1
ATOM 950 N N . GLY A 1 123 ? 1.479 3.318 4.488 1.00 96.00 123 GLY A N 1
ATOM 951 C CA . GLY A 1 123 ? 2.742 4.019 4.713 1.00 96.00 123 GLY A CA 1
ATOM 952 C C . GLY A 1 123 ? 3.463 3.513 5.962 1.00 96.00 123 GLY A C 1
ATOM 953 O O . GLY A 1 123 ? 2.855 2.889 6.838 1.00 96.00 123 GLY A O 1
ATOM 954 N N . SER A 1 124 ? 4.757 3.814 6.092 1.00 94.19 124 SER A N 1
ATOM 955 C CA . SER A 1 124 ? 5.602 3.229 7.149 1.00 94.19 124 SER A CA 1
ATOM 956 C C . SER A 1 124 ? 5.133 3.555 8.576 1.00 94.19 124 SER A C 1
ATOM 958 O O . SER A 1 124 ? 5.436 2.811 9.506 1.00 94.19 124 SER A O 1
ATOM 960 N N . PHE A 1 125 ? 4.343 4.621 8.748 1.00 94.88 125 PHE A N 1
ATOM 961 C CA . PHE A 1 125 ? 3.766 5.060 10.027 1.00 94.88 125 PHE A CA 1
ATOM 962 C C . PHE A 1 125 ? 2.267 4.740 10.184 1.00 94.88 125 PHE A C 1
ATOM 964 O O . PHE A 1 125 ? 1.565 5.393 10.960 1.00 94.88 125 PHE A O 1
ATOM 971 N N . GLY A 1 126 ? 1.760 3.749 9.443 1.00 95.06 126 GLY A N 1
ATOM 972 C CA . GLY A 1 126 ? 0.420 3.189 9.657 1.00 95.06 126 GLY A CA 1
ATOM 973 C C . GLY A 1 126 ? -0.711 4.047 9.108 1.00 95.06 126 GLY A C 1
ATOM 974 O O . GLY A 1 126 ? -1.861 3.905 9.523 1.00 95.06 126 GLY A O 1
ATOM 975 N N . ARG A 1 127 ? -0.406 4.966 8.188 1.00 97.62 127 ARG A N 1
ATOM 976 C CA . ARG A 1 127 ? -1.435 5.646 7.408 1.00 97.62 127 ARG A CA 1
ATOM 977 C C . ARG A 1 127 ? -1.853 4.750 6.256 1.00 97.62 127 ARG A C 1
ATOM 979 O O . ARG A 1 127 ? -1.026 4.368 5.435 1.00 97.62 127 ARG A O 1
ATOM 986 N N . VAL A 1 128 ? -3.130 4.404 6.230 1.00 98.44 128 VAL A N 1
ATOM 987 C CA . VAL A 1 128 ? -3.752 3.617 5.172 1.00 98.44 128 VAL A CA 1
ATOM 988 C C . VAL A 1 128 ? -4.431 4.580 4.220 1.00 98.44 128 VAL A C 1
ATOM 990 O O . VAL A 1 128 ? -5.201 5.447 4.641 1.00 98.44 128 VAL A O 1
ATOM 993 N N . HIS A 1 129 ? -4.161 4.406 2.940 1.00 98.75 129 HIS A N 1
ATOM 994 C CA . HIS A 1 129 ? -4.680 5.246 1.876 1.00 98.75 129 HIS A CA 1
ATOM 995 C C . HIS A 1 129 ? -5.578 4.429 0.956 1.00 98.75 129 HIS A C 1
ATOM 997 O O . HIS A 1 129 ? -5.287 3.267 0.688 1.00 98.75 129 HIS A O 1
ATOM 1003 N N . CYS A 1 130 ? -6.613 5.067 0.415 1.00 98.81 130 CYS A N 1
ATOM 1004 C CA . CYS A 1 130 ? -7.320 4.615 -0.778 1.00 98.81 130 CYS A CA 1
ATOM 1005 C C . CYS A 1 130 ? -7.176 5.695 -1.846 1.00 98.81 130 CYS A C 1
ATOM 1007 O O . CYS A 1 130 ? -7.767 6.768 -1.722 1.00 98.81 130 CYS A O 1
ATOM 1009 N N . VAL A 1 131 ? -6.408 5.422 -2.896 1.00 98.88 131 VAL A N 1
ATOM 1010 C CA . VAL A 1 131 ? -6.157 6.349 -4.007 1.00 98.88 131 VAL A CA 1
ATOM 1011 C C . VAL A 1 131 ? -6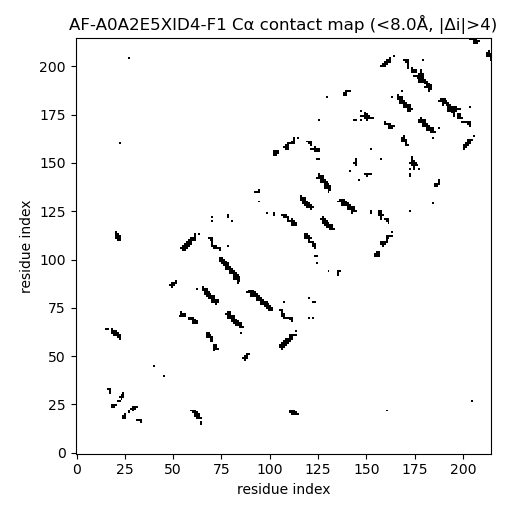.966 5.919 -5.221 1.00 98.88 131 VAL A C 1
ATOM 1013 O O . VAL A 1 131 ? -6.963 4.752 -5.600 1.00 98.88 131 VAL A O 1
ATOM 1016 N N . ASP A 1 132 ? -7.671 6.862 -5.832 1.00 98.62 132 ASP A N 1
ATOM 1017 C CA . ASP A 1 132 ? -8.396 6.653 -7.078 1.00 98.62 132 ASP A CA 1
ATOM 1018 C C . ASP A 1 132 ? -7.431 6.669 -8.272 1.00 98.62 132 ASP A C 1
ATOM 1020 O O . ASP A 1 132 ? -6.719 7.647 -8.478 1.00 98.62 132 ASP A O 1
ATOM 1024 N N . ARG A 1 133 ? -7.414 5.609 -9.084 1.00 97.88 133 ARG A N 1
ATOM 1025 C CA . ARG A 1 133 ? -6.482 5.441 -10.215 1.00 97.88 133 ARG A CA 1
ATOM 1026 C C . ARG A 1 133 ? -6.695 6.459 -11.331 1.00 97.88 133 ARG A C 1
ATOM 1028 O O . ARG A 1 133 ? -5.746 6.808 -12.027 1.00 97.88 133 ARG A O 1
ATOM 1035 N N . LYS A 1 134 ? -7.936 6.916 -11.521 1.00 97.25 134 LYS A N 1
ATOM 1036 C CA . LYS A 1 134 ? -8.305 7.817 -12.617 1.00 97.25 134 LYS A CA 1
ATOM 1037 C C . LYS A 1 134 ? -7.933 9.261 -12.302 1.00 97.25 134 LYS A C 1
ATOM 1039 O O . LYS A 1 134 ? -7.322 9.934 -13.123 1.00 97.25 134 LYS A O 1
ATOM 1044 N N . SER A 1 135 ? -8.321 9.735 -11.126 1.00 98.19 135 SER A N 1
ATOM 1045 C CA . SER A 1 135 ? -8.041 11.093 -10.657 1.00 98.19 135 SER A CA 1
ATOM 1046 C C . SER A 1 135 ? -6.681 11.225 -9.981 1.00 98.19 135 SER A C 1
ATOM 1048 O O . SER A 1 135 ? -6.217 12.349 -9.819 1.00 98.19 135 SER A O 1
ATOM 1050 N N . GLN A 1 136 ? -6.055 10.105 -9.594 1.00 98.19 136 GLN A N 1
ATOM 1051 C CA . GLN A 1 136 ? -4.758 10.035 -8.906 1.00 98.19 136 GLN A CA 1
ATOM 1052 C C . GLN A 1 136 ? -4.782 10.747 -7.543 1.00 98.19 136 GLN A C 1
ATOM 1054 O O . GLN A 1 136 ? -3.769 11.228 -7.038 1.00 98.19 136 GLN A O 1
ATOM 1059 N N . ARG A 1 137 ? -5.974 10.841 -6.942 1.00 98.19 137 ARG A N 1
ATOM 1060 C CA . ARG A 1 137 ? -6.234 11.543 -5.682 1.00 98.19 137 ARG A CA 1
ATOM 1061 C C . ARG A 1 137 ? -6.734 10.580 -4.609 1.00 98.19 137 ARG A C 1
ATOM 1063 O O . ARG A 1 137 ? -7.365 9.572 -4.934 1.00 98.19 137 ARG A O 1
ATOM 1070 N N . PRO A 1 138 ? -6.488 10.878 -3.323 1.00 98.00 138 PRO A N 1
ATOM 1071 C CA . PRO A 1 138 ? -7.021 10.064 -2.247 1.00 98.00 138 PRO A CA 1
ATOM 1072 C C . PRO A 1 138 ? -8.547 10.201 -2.206 1.00 98.00 138 PRO A C 1
ATOM 1074 O O . PRO A 1 138 ? -9.080 11.310 -2.197 1.00 98.00 138 PRO A O 1
ATOM 1077 N N . ARG A 1 139 ? -9.245 9.067 -2.143 1.00 98.50 139 ARG A N 1
ATOM 1078 C CA . ARG A 1 139 ? -10.659 9.007 -1.749 1.00 98.50 139 ARG A CA 1
ATOM 1079 C C . ARG A 1 139 ? -10.786 9.180 -0.239 1.00 98.50 139 ARG A C 1
ATOM 1081 O O . ARG A 1 139 ? -11.653 9.902 0.234 1.00 98.50 139 ARG A O 1
ATOM 1088 N N . TRP A 1 140 ? -9.889 8.537 0.504 1.00 98.75 140 TRP A N 1
ATOM 1089 C CA . TRP A 1 140 ? -9.742 8.694 1.945 1.00 98.75 140 TRP A CA 1
ATOM 1090 C C . TRP A 1 140 ? -8.338 8.280 2.388 1.00 98.75 140 TRP A C 1
ATOM 1092 O O . TRP A 1 140 ? -7.600 7.600 1.668 1.00 98.75 140 TRP A O 1
ATOM 1102 N N . SER A 1 141 ? -7.975 8.709 3.593 1.00 98.44 141 SER A N 1
ATOM 1103 C CA . SER A 1 141 ? -6.730 8.345 4.253 1.00 98.44 141 SER A CA 1
ATOM 1104 C C . SER A 1 141 ? -6.930 8.386 5.764 1.00 98.44 141 SER A C 1
ATOM 1106 O O . SER A 1 141 ? -7.408 9.391 6.287 1.00 98.44 141 SER A O 1
ATOM 1108 N N . VAL A 1 142 ? -6.542 7.324 6.467 1.00 98.38 142 VAL A N 1
ATOM 1109 C CA . VAL A 1 142 ? -6.712 7.202 7.922 1.00 98.38 142 VAL A CA 1
ATOM 1110 C C . VAL A 1 142 ? -5.433 6.654 8.537 1.00 98.38 142 VAL A C 1
ATOM 1112 O O . VAL A 1 142 ? -4.887 5.661 8.061 1.00 98.38 142 VAL A O 1
ATOM 1115 N N . LYS A 1 143 ? -4.951 7.288 9.607 1.00 96.56 143 LYS A N 1
ATOM 1116 C CA . LYS A 1 143 ? -3.830 6.772 10.393 1.00 96.56 143 LYS A CA 1
ATOM 1117 C C . LYS A 1 143 ? -4.355 5.853 11.490 1.00 96.56 143 LYS A C 1
ATOM 1119 O O . LYS A 1 143 ? -5.220 6.258 12.260 1.00 96.56 143 LYS A O 1
ATOM 1124 N N . MET A 1 144 ? -3.832 4.629 11.565 1.00 95.88 144 MET A N 1
ATOM 1125 C CA . MET A 1 144 ? -4.302 3.627 12.531 1.00 95.88 144 MET A CA 1
ATOM 1126 C C . MET A 1 144 ? -4.206 4.135 13.973 1.00 95.88 144 MET A C 1
ATOM 1128 O O . MET A 1 144 ? -5.178 4.016 14.704 1.00 95.88 144 MET A O 1
ATOM 1132 N N . SER A 1 145 ? -3.111 4.805 14.345 1.00 94.75 145 SER A N 1
ATOM 1133 C CA . SER A 1 145 ? -2.928 5.356 15.699 1.00 94.75 145 SER A CA 1
ATOM 1134 C C . SER A 1 145 ? -3.934 6.447 16.084 1.00 94.75 145 SER A C 1
ATOM 1136 O O . SER A 1 145 ? -4.119 6.713 17.265 1.00 94.75 145 SER A O 1
ATOM 1138 N N . ASP A 1 146 ? -4.565 7.107 15.107 1.00 95.56 146 ASP A N 1
ATOM 1139 C CA . ASP A 1 146 ? -5.590 8.122 15.385 1.00 95.56 146 ASP A CA 1
ATOM 1140 C C . ASP A 1 146 ? -6.932 7.454 15.734 1.00 95.56 146 ASP A C 1
ATOM 1142 O O . ASP A 1 146 ? -7.764 8.043 16.421 1.00 95.56 146 ASP A O 1
ATOM 1146 N N . ARG A 1 147 ? -7.146 6.217 15.262 1.00 96.12 147 ARG A N 1
ATOM 1147 C CA . ARG A 1 147 ? -8.351 5.418 15.519 1.00 96.12 147 ARG A CA 1
ATOM 1148 C C . ARG A 1 147 ? -8.183 4.431 16.674 1.00 96.12 147 ARG A C 1
ATOM 1150 O O . ARG A 1 147 ? -9.149 4.181 17.387 1.00 96.12 147 ARG A O 1
ATOM 1157 N N . TYR A 1 148 ? -6.980 3.900 16.852 1.00 95.75 148 TYR A N 1
ATOM 1158 C CA . TYR A 1 148 ? -6.609 2.947 17.895 1.00 95.75 148 TYR A CA 1
ATOM 1159 C C . TYR A 1 148 ? -5.461 3.562 18.705 1.00 95.75 148 TYR A C 1
ATOM 1161 O O . TYR A 1 148 ? -4.297 3.415 18.333 1.00 95.75 148 TYR A O 1
ATOM 1169 N N . PRO A 1 149 ? -5.753 4.328 19.769 1.00 93.81 149 PRO A N 1
ATOM 1170 C CA . PRO A 1 149 ? -4.722 5.040 20.529 1.00 93.81 149 PRO A CA 1
ATOM 1171 C C . PRO A 1 149 ? -3.706 4.118 21.222 1.00 93.81 149 PRO A C 1
ATOM 1173 O O . PRO A 1 149 ? -2.588 4.538 21.525 1.00 93.81 149 PRO A O 1
ATOM 1176 N N . ASP A 1 150 ? -4.086 2.863 21.466 1.00 93.19 150 ASP A N 1
ATOM 1177 C CA . ASP A 1 150 ? -3.228 1.797 21.981 1.00 93.19 150 ASP A CA 1
ATOM 1178 C C . ASP A 1 150 ? -2.268 1.235 20.913 1.00 93.19 150 ASP A C 1
ATOM 1180 O O . ASP A 1 150 ? -1.222 0.679 21.251 1.00 93.19 150 ASP A O 1
ATOM 1184 N N . ALA A 1 151 ? -2.565 1.451 19.630 1.00 92.06 151 ALA A N 1
ATOM 1185 C CA . ALA A 1 151 ? -1.767 1.015 18.493 1.00 92.06 151 ALA A CA 1
ATOM 1186 C C . ALA A 1 151 ? -0.632 1.993 18.152 1.00 92.06 151 ALA A C 1
ATOM 1188 O O . ALA A 1 151 ? -0.703 2.820 17.230 1.00 92.06 151 ALA A O 1
ATOM 1189 N N . LYS A 1 152 ? 0.465 1.904 18.906 1.00 87.94 152 LYS A N 1
ATOM 1190 C CA . LYS A 1 152 ? 1.676 2.684 18.614 1.00 87.94 152 LYS A CA 1
ATOM 1191 C C . LYS A 1 152 ? 2.341 2.183 17.333 1.00 87.94 152 LYS A C 1
ATOM 1193 O O . LYS A 1 152 ? 2.256 1.015 16.977 1.00 87.94 152 LYS A O 1
ATOM 1198 N N . THR A 1 153 ? 3.048 3.074 16.634 1.00 89.69 153 THR A N 1
ATOM 1199 C CA . THR A 1 153 ? 3.849 2.644 15.479 1.00 89.69 153 THR A CA 1
ATOM 1200 C C . THR A 1 153 ? 4.906 1.631 15.943 1.00 89.69 153 THR A C 1
ATOM 1202 O O . THR A 1 153 ? 5.680 1.961 16.846 1.00 89.69 153 THR A O 1
ATOM 1205 N N . PRO A 1 154 ? 4.965 0.424 15.351 1.00 89.56 154 PRO A N 1
ATOM 1206 C CA . PRO A 1 154 ? 5.950 -0.583 15.728 1.00 89.56 154 PRO A CA 1
ATOM 1207 C C . PRO A 1 154 ? 7.368 -0.121 15.372 1.00 89.56 154 PRO A C 1
ATOM 1209 O O . PRO A 1 154 ? 7.564 0.691 14.467 1.00 89.56 154 PRO A O 1
ATOM 1212 N N . LYS A 1 155 ? 8.381 -0.669 16.059 1.00 86.00 155 LYS A N 1
ATOM 1213 C CA . LYS A 1 155 ? 9.802 -0.283 15.918 1.00 86.00 155 LYS A CA 1
ATOM 1214 C C . LYS A 1 155 ? 10.276 -0.208 14.458 1.00 86.00 155 LYS A C 1
ATOM 1216 O O . LYS A 1 155 ? 11.011 0.703 14.079 1.00 86.00 155 LYS A O 1
ATOM 1221 N N . TRP A 1 156 ? 9.850 -1.165 13.638 1.00 86.56 156 TRP A N 1
ATOM 1222 C CA . TRP A 1 156 ? 10.237 -1.275 12.229 1.00 86.56 156 TRP A CA 1
ATOM 1223 C C . TRP A 1 156 ? 9.269 -0.588 11.258 1.00 86.56 156 TRP A C 1
ATOM 1225 O O . TRP A 1 156 ? 9.420 -0.718 10.046 1.00 86.56 156 TRP A O 1
ATOM 1235 N N . GLY A 1 157 ? 8.290 0.158 11.770 1.00 91.12 157 GLY A N 1
ATOM 1236 C CA . GLY A 1 157 ? 7.178 0.663 10.977 1.00 91.12 157 GLY A CA 1
ATOM 1237 C C . GLY A 1 157 ? 6.234 -0.454 10.530 1.00 91.12 157 GLY A C 1
ATOM 1238 O O . GLY A 1 157 ? 6.439 -1.636 10.805 1.00 91.12 157 GLY A O 1
ATOM 1239 N N . TYR A 1 158 ? 5.158 -0.079 9.853 1.00 92.81 158 TYR A N 1
ATOM 1240 C CA . TYR A 1 158 ? 4.171 -1.038 9.367 1.00 92.81 158 TYR A CA 1
ATOM 1241 C C . TYR A 1 158 ? 4.721 -1.797 8.151 1.00 92.81 158 TYR A C 1
ATOM 1243 O O . TYR A 1 158 ? 5.206 -1.191 7.199 1.00 92.81 158 TYR A O 1
ATOM 1251 N N . ALA A 1 159 ? 4.649 -3.129 8.205 1.00 94.00 159 ALA A N 1
ATOM 1252 C CA . ALA A 1 159 ? 5.154 -4.053 7.180 1.00 94.00 159 ALA A CA 1
ATOM 1253 C C . ALA A 1 159 ? 4.087 -5.056 6.703 1.00 94.00 159 ALA A C 1
ATOM 1255 O O . ALA A 1 159 ? 4.399 -6.096 6.133 1.00 94.00 159 ALA A O 1
ATOM 1256 N N . GLN A 1 160 ? 2.822 -4.745 6.976 1.00 94.56 160 GLN A N 1
ATOM 1257 C CA . GLN A 1 160 ? 1.671 -5.518 6.522 1.00 94.56 160 GLN A CA 1
ATOM 1258 C C . GLN A 1 160 ? 1.191 -5.003 5.155 1.00 94.56 160 GLN A C 1
ATOM 1260 O O . GLN A 1 160 ? 1.428 -3.852 4.791 1.00 94.56 160 GLN A O 1
ATOM 1265 N N . CYS A 1 161 ? 0.409 -5.812 4.452 1.00 97.50 161 CYS A N 1
ATOM 1266 C CA . CYS A 1 161 ? -0.285 -5.424 3.230 1.00 97.50 161 CYS A CA 1
ATOM 1267 C C . CYS A 1 161 ? -1.798 -5.523 3.449 1.00 97.50 161 CYS A C 1
ATOM 1269 O O . CYS A 1 161 ? -2.293 -6.594 3.815 1.00 97.50 161 CYS A O 1
ATOM 1271 N N . ALA A 1 162 ? -2.528 -4.434 3.182 1.00 97.38 162 ALA A N 1
ATOM 1272 C CA . ALA A 1 162 ? -3.987 -4.400 3.298 1.00 97.38 162 ALA A CA 1
ATOM 1273 C C . ALA A 1 162 ? -4.624 -5.522 2.469 1.00 97.38 162 ALA A C 1
ATOM 1275 O O . ALA A 1 162 ? -4.192 -5.775 1.347 1.00 97.38 162 ALA A O 1
ATOM 1276 N N . LEU A 1 163 ? -5.637 -6.191 3.009 1.00 98.06 163 LEU A N 1
ATOM 1277 C CA . LEU A 1 163 ? -6.470 -7.134 2.263 1.00 98.06 163 LEU A CA 1
ATOM 1278 C C . LEU A 1 163 ? -7.788 -6.439 1.930 1.00 98.06 163 LEU A C 1
ATOM 1280 O O . LEU A 1 163 ? -8.357 -5.772 2.786 1.00 98.06 163 LEU A O 1
ATOM 1284 N N . VAL A 1 164 ? -8.289 -6.607 0.711 1.00 98.06 164 VAL A N 1
ATOM 1285 C CA . VAL A 1 164 ? -9.613 -6.108 0.332 1.00 98.06 164 VAL A CA 1
ATOM 1286 C C . VAL A 1 164 ? -10.487 -7.288 -0.048 1.00 98.06 164 VAL A C 1
ATOM 1288 O O . VAL A 1 164 ? -10.163 -8.010 -0.989 1.00 98.06 164 VAL A O 1
ATOM 1291 N N . VAL A 1 165 ? -11.592 -7.463 0.670 1.00 96.25 165 VAL A N 1
ATOM 1292 C CA . VAL A 1 165 ? -12.621 -8.463 0.372 1.00 96.25 165 VAL A CA 1
ATOM 1293 C C . VAL A 1 165 ? -13.940 -7.722 0.273 1.00 96.25 165 VAL A C 1
ATOM 1295 O O . VAL A 1 165 ? -14.345 -7.048 1.218 1.00 96.25 165 VAL A O 1
ATOM 1298 N N . GLU A 1 166 ? -14.576 -7.807 -0.893 1.00 94.69 166 GLU A N 1
ATOM 1299 C CA . GLU A 1 166 ? -15.828 -7.106 -1.186 1.00 94.69 166 GLU A CA 1
ATOM 1300 C C . GLU A 1 166 ? -15.737 -5.594 -0.876 1.00 94.69 166 GLU A C 1
ATOM 1302 O O . GLU A 1 166 ? -14.978 -4.859 -1.525 1.00 94.69 166 GLU A O 1
ATOM 1307 N N . ASP A 1 167 ? -16.506 -5.133 0.112 1.00 97.19 167 ASP A N 1
ATOM 1308 C CA . ASP A 1 167 ? -16.587 -3.747 0.568 1.00 97.19 167 ASP A CA 1
ATOM 1309 C C . ASP A 1 167 ? -15.737 -3.472 1.824 1.00 97.19 167 ASP A C 1
ATOM 1311 O O . ASP A 1 167 ? -15.839 -2.388 2.397 1.00 97.19 167 ASP A O 1
ATOM 1315 N N . ILE A 1 168 ? -14.865 -4.399 2.244 1.00 98.19 168 ILE A N 1
ATOM 1316 C CA . ILE A 1 168 ? -14.055 -4.274 3.465 1.00 98.19 168 ILE A CA 1
ATOM 1317 C C . ILE A 1 168 ? -12.555 -4.277 3.145 1.00 98.19 168 ILE A C 1
ATOM 1319 O O . ILE A 1 168 ? -12.049 -5.130 2.418 1.00 98.19 168 ILE A O 1
ATOM 1323 N N . VAL A 1 169 ? -11.831 -3.323 3.731 1.00 98.44 169 VAL A N 1
ATOM 1324 C CA . VAL A 1 169 ? -10.367 -3.275 3.797 1.00 98.44 169 VAL A CA 1
ATOM 1325 C C . VAL A 1 169 ? -9.935 -3.752 5.179 1.00 98.44 169 VAL A C 1
ATOM 1327 O O . VAL A 1 169 ? -10.246 -3.107 6.179 1.00 98.44 169 VAL A O 1
ATOM 1330 N N . PHE A 1 170 ? -9.209 -4.861 5.235 1.00 97.94 170 PHE A N 1
ATOM 1331 C CA . PHE A 1 170 ? -8.662 -5.428 6.459 1.00 97.94 170 PHE A CA 1
ATOM 1332 C C . PHE A 1 170 ? -7.229 -4.962 6.694 1.00 97.94 170 PHE A C 1
ATOM 1334 O O . PHE A 1 170 ? -6.375 -5.040 5.802 1.00 97.94 170 PHE A O 1
ATOM 1341 N N . VAL A 1 171 ? -6.975 -4.505 7.917 1.00 96.75 171 VAL A N 1
ATOM 1342 C CA . VAL A 1 171 ? -5.670 -4.049 8.406 1.00 96.75 171 VAL A CA 1
ATOM 1343 C C . VAL A 1 171 ? -5.435 -4.529 9.837 1.00 96.75 171 VAL A C 1
ATOM 1345 O O . VAL A 1 171 ? -6.385 -4.811 10.562 1.00 96.75 171 VAL A O 1
ATOM 1348 N N . THR A 1 172 ? -4.176 -4.601 10.260 1.00 95.50 172 THR A N 1
ATOM 1349 C CA . THR A 1 172 ? -3.755 -5.012 11.605 1.00 95.50 172 THR A CA 1
ATOM 1350 C C . THR A 1 172 ? -3.181 -3.819 12.377 1.00 95.50 172 THR A C 1
ATOM 1352 O O . THR A 1 172 ? -2.050 -3.410 12.124 1.00 95.50 172 THR A O 1
ATOM 1355 N N . PRO A 1 173 ? -3.923 -3.191 13.303 1.00 94.25 173 PRO A N 1
ATOM 1356 C CA . PRO A 1 173 ? -3.463 -1.955 13.928 1.00 94.25 173 PRO A CA 1
ATOM 1357 C C . PRO A 1 173 ? -2.176 -2.057 14.749 1.00 94.25 173 PRO A C 1
ATOM 1359 O O . PRO A 1 173 ? -1.511 -1.042 14.859 1.00 94.25 173 PRO A O 1
ATOM 1362 N N . PHE A 1 174 ? -1.795 -3.229 15.276 1.00 91.94 174 PHE A N 1
ATOM 1363 C CA . PHE A 1 174 ? -0.828 -3.361 16.390 1.00 91.94 174 PHE A CA 1
ATOM 1364 C C . PHE A 1 174 ? -1.358 -2.781 17.715 1.00 91.94 174 PHE A C 1
ATOM 1366 O O . PHE A 1 174 ? -0.604 -2.227 18.511 1.00 91.94 174 PHE A O 1
ATOM 1373 N N . GLY A 1 175 ? -2.672 -2.868 17.940 1.00 90.88 175 GLY A N 1
ATOM 1374 C CA . GLY A 1 175 ? -3.282 -2.500 19.216 1.00 90.88 175 GLY A CA 1
ATOM 1375 C C . GLY A 1 175 ? -3.289 -3.668 20.202 1.00 90.88 175 GLY A C 1
ATOM 1376 O O . GLY A 1 175 ? -3.449 -4.826 19.811 1.00 90.88 175 GLY A O 1
ATOM 1377 N N . SER A 1 176 ? -3.193 -3.358 21.494 1.00 92.44 176 SER A N 1
ATOM 1378 C CA . SER A 1 176 ? -3.434 -4.316 22.578 1.00 92.44 176 SER A CA 1
ATOM 1379 C C . SER A 1 176 ? -4.909 -4.702 22.723 1.00 92.44 176 SER A C 1
ATOM 1381 O O . SER A 1 176 ? -5.213 -5.707 23.362 1.00 92.44 176 SER A O 1
ATOM 1383 N N . GLU A 1 177 ? -5.825 -3.919 22.150 1.00 94.00 177 GLU A N 1
ATOM 1384 C CA . GLU A 1 177 ? -7.269 -4.180 22.176 1.00 94.00 177 GLU A CA 1
ATOM 1385 C C . GLU A 1 177 ? -7.801 -4.692 20.833 1.00 94.00 177 GLU A C 1
ATOM 1387 O O . GLU A 1 177 ? -8.727 -5.501 20.799 1.00 94.00 177 GLU A O 1
ATOM 1392 N N . THR A 1 178 ? -7.221 -4.225 19.722 1.00 94.69 178 THR A N 1
ATOM 1393 C CA . THR A 1 178 ? -7.686 -4.535 18.362 1.00 94.69 178 THR A CA 1
ATOM 1394 C C . THR A 1 178 ? -6.585 -5.190 17.538 1.00 94.69 178 THR A C 1
ATOM 1396 O O . THR A 1 178 ? -5.604 -4.544 17.163 1.00 94.69 178 THR A O 1
ATOM 1399 N N . GLY A 1 179 ? -6.780 -6.470 17.214 1.00 93.56 179 GLY A N 1
ATOM 1400 C CA . GLY A 1 179 ? -5.856 -7.245 16.391 1.00 93.56 179 GLY A CA 1
ATOM 1401 C C . GLY A 1 179 ? -6.010 -6.990 14.891 1.00 93.56 179 GLY A C 1
ATOM 1402 O O . GLY A 1 179 ? -5.058 -6.594 14.221 1.00 93.56 179 GLY A O 1
ATOM 1403 N N . VAL A 1 180 ? -7.222 -7.189 14.375 1.00 95.38 180 VAL A N 1
ATOM 1404 C CA . VAL A 1 180 ? -7.605 -6.954 12.979 1.00 95.38 180 VAL A CA 1
ATOM 1405 C C . VAL A 1 180 ? -8.799 -6.009 12.961 1.00 95.38 180 VAL A C 1
ATOM 1407 O O . VAL A 1 180 ? -9.736 -6.156 13.745 1.00 95.38 180 VAL A O 1
ATOM 1410 N N . ALA A 1 181 ? -8.784 -5.048 12.050 1.00 96.62 181 ALA A N 1
ATOM 1411 C CA . ALA A 1 181 ? -9.891 -4.143 11.806 1.00 96.62 181 ALA A CA 1
ATOM 1412 C C . ALA A 1 181 ? -10.338 -4.228 10.349 1.00 96.62 181 ALA A C 1
ATOM 1414 O O . ALA A 1 181 ? -9.510 -4.286 9.442 1.00 96.62 181 ALA A O 1
ATOM 1415 N N . GLY A 1 182 ? -11.651 -4.207 10.142 1.00 97.81 182 GLY A N 1
ATOM 1416 C CA . GLY A 1 182 ? -12.301 -4.114 8.845 1.00 97.81 182 GLY A CA 1
ATOM 1417 C C . GLY A 1 182 ? -12.880 -2.718 8.663 1.00 97.81 182 GLY A C 1
ATOM 1418 O O . GLY A 1 182 ? -13.690 -2.253 9.472 1.00 97.81 182 GLY A O 1
ATOM 1419 N N . TRP A 1 183 ? -12.453 -2.026 7.614 1.00 98.62 183 TRP A N 1
ATOM 1420 C CA . TRP A 1 183 ? -12.929 -0.689 7.279 1.00 98.62 183 TRP A CA 1
ATOM 1421 C C . TRP A 1 183 ? -13.720 -0.708 5.976 1.00 98.62 183 TRP A C 1
ATOM 1423 O O . TRP A 1 183 ? -13.323 -1.367 5.022 1.00 98.62 183 TRP A O 1
ATOM 1433 N N . ASP A 1 184 ? -14.806 0.055 5.910 1.00 98.62 184 ASP A N 1
ATOM 1434 C CA . ASP A 1 184 ? -15.564 0.265 4.683 1.00 98.62 184 ASP A CA 1
ATOM 1435 C C . ASP A 1 184 ? -14.643 0.807 3.583 1.00 98.62 184 ASP A C 1
ATOM 1437 O O . ASP A 1 184 ? -13.981 1.841 3.724 1.00 98.62 184 ASP A O 1
ATOM 1441 N N . ARG A 1 185 ? -14.618 0.107 2.456 1.00 97.88 185 ARG A N 1
ATOM 1442 C CA . ARG A 1 185 ? -13.706 0.350 1.342 1.00 97.88 185 ARG A CA 1
ATOM 1443 C C . ARG A 1 185 ? -13.890 1.724 0.701 1.00 97.88 185 ARG A C 1
ATOM 1445 O O . ARG A 1 185 ? -12.940 2.276 0.136 1.00 97.88 185 ARG A O 1
ATOM 1452 N N . LYS A 1 186 ? -15.097 2.288 0.758 1.00 97.38 186 LYS A N 1
ATOM 1453 C CA . LYS A 1 186 ? -15.449 3.553 0.096 1.00 97.38 186 LYS A CA 1
ATOM 1454 C C . LYS A 1 186 ? -15.158 4.765 0.973 1.00 97.38 186 LYS A C 1
ATOM 1456 O O . LYS A 1 186 ? -14.859 5.827 0.434 1.00 97.38 186 LYS A O 1
ATOM 1461 N N . THR A 1 187 ? -15.231 4.612 2.290 1.00 98.12 187 THR A N 1
ATOM 1462 C CA . THR A 1 187 ? -15.192 5.721 3.254 1.00 98.12 187 THR A CA 1
ATOM 1463 C C . THR A 1 187 ? -14.034 5.643 4.244 1.00 98.12 187 THR A C 1
ATOM 1465 O O . THR A 1 187 ? -13.719 6.645 4.884 1.00 98.12 187 THR A O 1
ATOM 1468 N N . GLY A 1 188 ? -13.414 4.473 4.408 1.00 98.12 188 GLY A N 1
ATOM 1469 C CA . GLY A 1 188 ? -12.382 4.224 5.412 1.00 98.12 188 GLY A CA 1
ATOM 1470 C C . GLY A 1 188 ? -12.910 4.225 6.851 1.00 98.12 188 GLY A C 1
ATOM 1471 O O . GLY A 1 188 ? -12.115 4.336 7.788 1.00 98.12 188 GLY A O 1
ATOM 1472 N N . LYS A 1 189 ? -14.233 4.153 7.059 1.00 98.50 189 LYS A N 1
ATOM 1473 C CA . LYS A 1 189 ? -14.853 4.037 8.390 1.00 98.50 189 LYS A CA 1
ATOM 1474 C C . LYS A 1 189 ? -14.734 2.607 8.905 1.00 98.50 189 LYS A C 1
ATOM 1476 O O . LYS A 1 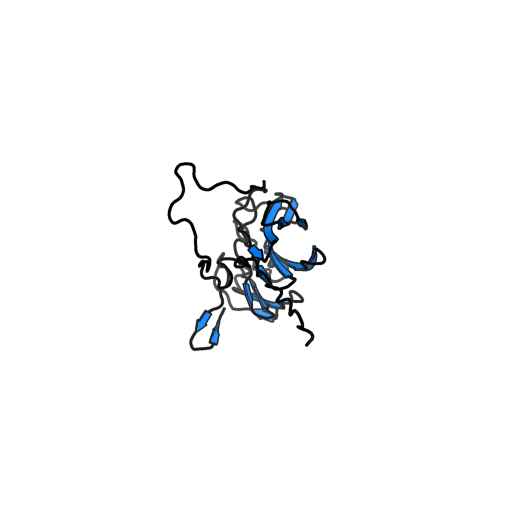189 ? -14.886 1.676 8.130 1.00 98.50 189 LYS A O 1
ATOM 1481 N N . GLU A 1 190 ? -14.485 2.428 10.198 1.00 98.38 190 GLU A N 1
ATOM 1482 C CA . GLU A 1 190 ? -14.527 1.093 10.805 1.00 98.38 190 GLU A CA 1
ATOM 1483 C C . GLU A 1 190 ? -15.945 0.514 10.718 1.00 98.38 190 GLU A C 1
ATOM 1485 O O . GLU A 1 190 ? -16.915 1.209 11.024 1.00 98.38 190 GLU A O 1
ATOM 1490 N N . VAL A 1 191 ? -16.048 -0.746 10.296 1.00 98.25 191 VAL A N 1
ATOM 1491 C CA . VAL A 1 191 ? -17.306 -1.513 10.257 1.00 98.25 191 VAL A CA 1
ATOM 1492 C C . VAL A 1 191 ? -17.224 -2.807 11.061 1.00 98.25 191 VAL A C 1
ATOM 1494 O O . VAL A 1 191 ? -18.252 -3.372 11.422 1.00 98.25 191 VAL A O 1
ATOM 1497 N N . TRP A 1 192 ? -16.012 -3.272 11.359 1.00 95.25 192 TRP A N 1
ATOM 1498 C CA . TRP A 1 192 ? -15.767 -4.492 12.113 1.00 95.25 192 TRP A CA 1
ATOM 1499 C C . TRP A 1 192 ? -14.384 -4.449 12.769 1.00 95.25 192 TRP A C 1
ATOM 1501 O O . TRP A 1 192 ? -13.466 -3.812 12.247 1.00 95.25 192 TRP A O 1
ATOM 1511 N N . LYS A 1 193 ? -14.214 -5.160 13.885 1.00 96.12 193 LYS A N 1
ATOM 1512 C CA . LYS A 1 193 ? -12.909 -5.419 14.498 1.00 96.12 193 LYS A CA 1
ATOM 1513 C C . LYS A 1 193 ? -12.905 -6.722 15.293 1.00 96.12 193 LYS A C 1
ATOM 1515 O O . LYS A 1 193 ? -13.939 -7.124 15.827 1.00 96.12 193 LYS A O 1
ATOM 1520 N N . SER A 1 194 ? -11.739 -7.347 15.398 1.00 94.62 194 SER A N 1
ATOM 1521 C CA . SER A 1 194 ? -11.490 -8.488 16.278 1.00 94.62 194 SER A CA 1
ATOM 1522 C C . SER A 1 194 ? -11.028 -8.037 17.668 1.00 94.62 194 SER A C 1
ATOM 1524 O O . SER A 1 194 ? -10.671 -6.877 17.877 1.00 94.62 194 SER A O 1
ATOM 1526 N N . GLY A 1 195 ? -10.943 -8.988 18.602 1.00 94.56 195 GLY A N 1
ATOM 1527 C CA . GLY A 1 195 ? -10.106 -8.833 19.796 1.00 94.56 195 GLY A CA 1
ATOM 1528 C C . GLY A 1 195 ? -8.604 -8.833 19.458 1.00 94.56 195 GLY A C 1
ATOM 1529 O O . GLY A 1 195 ? -8.231 -8.880 18.277 1.00 94.56 195 GLY A O 1
ATOM 1530 N N . PRO A 1 196 ? -7.724 -8.794 20.469 1.00 92.50 196 PRO A N 1
ATOM 1531 C CA . PRO A 1 196 ? -6.285 -8.781 20.248 1.00 92.50 196 PRO A CA 1
ATOM 1532 C C . PRO A 1 196 ? -5.785 -10.097 19.651 1.00 92.50 196 PRO A C 1
ATOM 1534 O O . PRO A 1 196 ? -6.196 -11.180 20.063 1.00 92.50 196 PRO A O 1
ATOM 1537 N N . VAL A 1 197 ? -4.850 -9.989 18.706 1.00 87.50 197 VAL A N 1
ATOM 1538 C CA . VAL A 1 197 ? -4.146 -11.133 18.089 1.00 87.50 197 VAL A CA 1
ATOM 1539 C C . VAL A 1 197 ? -2.624 -11.060 18.295 1.00 87.50 197 VAL A C 1
ATOM 1541 O O . VAL A 1 197 ? -1.881 -11.868 17.745 1.00 87.50 197 VAL A O 1
ATOM 1544 N N . GLY A 1 198 ? -2.168 -10.106 19.118 1.00 79.81 198 GLY A N 1
ATOM 1545 C CA . GLY A 1 198 ? -0.760 -9.826 19.398 1.00 79.81 198 GLY A CA 1
ATOM 1546 C C . GLY A 1 198 ? -0.106 -8.853 18.411 1.00 79.81 198 GLY A C 1
ATOM 1547 O O . GLY A 1 198 ? -0.729 -8.373 17.463 1.00 79.81 198 GLY A O 1
ATOM 1548 N N . ASP A 1 199 ? 1.176 -8.580 18.645 1.00 79.94 199 ASP A N 1
ATOM 1549 C CA . ASP A 1 199 ? 1.982 -7.664 17.835 1.00 79.94 199 ASP A CA 1
ATOM 1550 C C . ASP A 1 199 ? 2.510 -8.390 16.593 1.00 79.94 199 ASP A C 1
ATOM 1552 O O . ASP A 1 199 ? 3.484 -9.143 16.664 1.00 79.94 199 ASP A O 1
ATOM 1556 N N . SER A 1 200 ? 1.866 -8.193 15.441 1.00 83.50 200 SER A N 1
ATOM 1557 C CA . SER A 1 200 ? 2.201 -8.944 14.230 1.00 83.50 200 SER A CA 1
ATOM 1558 C C . SER A 1 200 ? 2.172 -8.102 12.965 1.00 83.50 200 SER A C 1
ATOM 1560 O O . SER A 1 200 ? 1.180 -7.453 12.645 1.00 83.50 200 SER A O 1
ATOM 1562 N N . HIS A 1 201 ? 3.245 -8.199 12.172 1.00 88.12 201 HIS A N 1
ATOM 1563 C CA . HIS A 1 201 ? 3.311 -7.631 10.819 1.00 88.12 201 HIS A CA 1
ATOM 1564 C C . HIS A 1 201 ? 2.525 -8.466 9.792 1.00 88.12 201 HIS A C 1
ATOM 1566 O O . HIS A 1 201 ? 2.631 -8.216 8.590 1.00 88.12 201 HIS A O 1
ATOM 1572 N N . ALA A 1 202 ? 1.756 -9.464 10.242 1.00 88.62 202 ALA A N 1
ATOM 1573 C CA . ALA A 1 202 ? 0.979 -10.328 9.371 1.00 88.62 202 ALA A CA 1
ATOM 1574 C C . ALA A 1 202 ? 0.036 -9.520 8.475 1.00 88.62 202 ALA A C 1
ATOM 1576 O O . ALA A 1 202 ? -0.651 -8.592 8.906 1.00 88.62 202 ALA A O 1
ATOM 1577 N N . SER A 1 203 ? 0.012 -9.917 7.206 1.00 94.31 203 SER A N 1
ATOM 1578 C CA . SER A 1 203 ? -0.965 -9.437 6.237 1.00 94.31 203 SER A CA 1
ATOM 1579 C C . SER A 1 203 ? -2.186 -10.365 6.302 1.00 94.31 203 SER A C 1
ATOM 1581 O O . SER A 1 203 ? -1.990 -11.566 6.115 1.00 94.31 203 SER A O 1
ATOM 1583 N N . PRO A 1 204 ? -3.413 -9.865 6.552 1.00 93.56 204 PRO A N 1
ATOM 1584 C CA . PRO A 1 204 ? -4.612 -10.711 6.666 1.00 93.56 204 PRO A CA 1
ATOM 1585 C C . PRO A 1 204 ? -4.855 -11.546 5.408 1.00 93.56 204 PRO A C 1
ATOM 1587 O O . PRO A 1 204 ? -4.537 -11.086 4.318 1.00 93.56 204 PRO A O 1
ATOM 1590 N N . THR A 1 205 ? -5.449 -12.732 5.492 1.00 94.50 205 THR A N 1
ATOM 1591 C CA . THR A 1 205 ? -5.796 -13.514 4.294 1.00 94.50 205 THR A CA 1
ATOM 1592 C C . THR A 1 205 ? -7.199 -14.078 4.414 1.00 94.50 205 THR A C 1
ATOM 1594 O O . THR A 1 205 ? -7.634 -14.386 5.515 1.00 94.50 205 THR A O 1
ATOM 1597 N N . LEU A 1 206 ? -7.900 -14.205 3.290 1.00 94.00 206 LEU A N 1
ATOM 1598 C CA . LEU A 1 206 ? -9.219 -14.825 3.255 1.00 94.00 206 LEU A CA 1
ATOM 1599 C C . LEU A 1 206 ? -9.053 -16.345 3.170 1.00 94.00 206 LEU A C 1
ATOM 1601 O O . LEU A 1 206 ? -8.369 -16.840 2.272 1.00 94.00 206 LEU A O 1
ATOM 1605 N N . LEU A 1 207 ? -9.677 -17.076 4.086 1.00 93.50 207 LEU A N 1
ATOM 1606 C CA . LEU A 1 207 ? -9.708 -18.534 4.109 1.00 93.50 207 LEU A CA 1
ATOM 1607 C C . LEU A 1 207 ? -11.149 -19.028 4.070 1.00 93.50 207 LEU A C 1
ATOM 1609 O O . LEU A 1 207 ? -12.008 -18.512 4.776 1.00 93.50 207 LEU A O 1
ATOM 1613 N N . GLU A 1 208 ? -11.388 -20.081 3.296 1.00 93.31 208 GLU A N 1
ATOM 1614 C CA . GLU A 1 208 ? -12.649 -20.817 3.311 1.00 93.31 208 GLU A CA 1
ATOM 1615 C C . GLU A 1 208 ? -12.516 -22.024 4.241 1.00 93.31 208 GLU A C 1
ATOM 1617 O O . GLU A 1 208 ? -11.752 -22.953 3.966 1.00 93.31 208 GLU A O 1
ATOM 1622 N N . ILE A 1 209 ? -13.253 -22.019 5.351 1.00 95.00 209 ILE A N 1
ATOM 1623 C CA . ILE A 1 209 ? -13.247 -23.094 6.348 1.00 95.00 209 ILE A CA 1
ATOM 1624 C C . ILE A 1 209 ? -14.689 -23.557 6.541 1.00 95.00 209 ILE A C 1
ATOM 1626 O O . ILE A 1 209 ? -15.560 -22.785 6.916 1.00 95.00 209 ILE A O 1
ATOM 1630 N N . GLY A 1 210 ? -14.974 -24.828 6.243 1.00 94.81 210 GLY A N 1
ATOM 1631 C CA . GLY A 1 210 ? -16.329 -25.375 6.396 1.00 94.81 210 GLY A CA 1
ATOM 1632 C C . GLY A 1 210 ? -17.396 -24.704 5.515 1.00 94.81 210 GLY A C 1
ATOM 1633 O O . GLY A 1 210 ? -18.570 -24.724 5.874 1.00 94.81 210 GLY A O 1
ATOM 1634 N N . GLY A 1 211 ? -17.001 -24.108 4.382 1.00 93.31 211 GLY A N 1
ATOM 1635 C CA . GLY A 1 211 ? -17.898 -23.356 3.494 1.00 93.31 211 GLY A CA 1
ATOM 1636 C C . GLY A 1 211 ? -18.245 -21.953 3.998 1.00 93.31 211 GLY A C 1
ATOM 1637 O O . GLY A 1 211 ? -19.231 -21.374 3.544 1.00 93.31 211 GLY A O 1
ATOM 1638 N N . GLN A 1 212 ? -17.478 -21.440 4.962 1.00 93.06 212 GLN A N 1
ATOM 1639 C CA . GLN A 1 212 ? -17.582 -20.081 5.471 1.00 93.06 212 GLN A CA 1
ATOM 1640 C C . GLN A 1 212 ? -16.270 -19.335 5.245 1.00 93.06 212 GLN A C 1
ATOM 1642 O O . GLN A 1 212 ? -15.183 -19.884 5.442 1.00 93.06 212 GLN A O 1
ATOM 1647 N N . SER A 1 213 ? -16.392 -18.064 4.882 1.00 91.44 213 SER A N 1
ATOM 1648 C CA . SER A 1 213 ? -15.264 -17.161 4.710 1.00 91.44 213 SER A CA 1
ATOM 1649 C C . SER A 1 213 ? -14.780 -16.619 6.057 1.00 91.44 213 SER A C 1
ATOM 1651 O O . SER A 1 213 ? -15.568 -16.104 6.854 1.00 91.44 213 SER A O 1
ATOM 1653 N N . HIS A 1 214 ? -13.471 -16.680 6.289 1.00 91.00 214 HIS A N 1
ATOM 1654 C CA . HIS A 1 214 ? -12.792 -16.172 7.479 1.00 91.00 214 HIS A CA 1
ATOM 1655 C C . HIS A 1 214 ? -11.614 -15.285 7.087 1.00 91.00 214 HIS A C 1
ATOM 1657 O O . HIS A 1 214 ? -10.923 -15.564 6.108 1.00 91.00 214 HIS A O 1
ATOM 1663 N N . VAL A 1 215 ? -11.371 -14.245 7.880 1.00 89.69 215 VAL A N 1
ATOM 1664 C CA . VAL A 1 215 ? -10.172 -13.399 7.807 1.00 89.69 215 VAL A CA 1
ATOM 1665 C C . VAL A 1 215 ? -9.452 -13.445 9.143 1.00 89.69 215 VAL A C 1
ATOM 1667 O O . VAL A 1 215 ? -10.160 -13.387 10.174 1.00 89.69 215 VAL A O 1
#

pLDDT: mean 91.59, std 12.34, range [35.81, 98.88]

Secondary structure (DSSP, 8-state):
----------------PPPB-STTTTTTSS-----S--SS--TT-SPP-------SB---EEEETTEEEEEEEETTTEEEEEEEETTT--EEEEEEEE-----SS-SB-PPPEEETTEEEEE-TTSEEEEEETTT-SEEEEEEHHHH-TT-PPPTT------EEETTEEEE----SS-S-EEEETTT--EEEE-S---S--PPP--EEETTEEE-

Mean predicted aligned error: 5.98 Å

Foldseek 3Di:
DDDDDDDDDPPPPDPFAAWQQFCLRPQVVVDDPDDPDDPDADPVGDDDQEDDDAADAAEDWTGDGQWIWDWGDDAQFWIKIFIAGNRYRHTPDMDIDGDGHAALDHIYAEYWGDDDQWIWDAGQQQKIFIAGNPVRHTLDIDRLCVVAVQQGADRRGQNEYWDDDDQWTWDARQHQAFGIFTAGNRRRHTDDTDGHPHRDSYHDHWDQDPNDTDD

Sequence (215 aa):
MKLALVLISFNLLAPAWADWPQFQGPLRTGVSPETGLLRSFPEDGPRLLWETELQQGFGGCAVVGEDVFLVDRVMQEKDILLCLAARSGREKWRYESPSAGEPSFPGSRSVPTVVGDSVYFIGSFGRVHCVDRKSQRPRWSVKMSDRYPDAKTPKWGYAQCALVVEDIVFVTPFGSETGVAGWDRKTGKEVWKSGPVGDSHASPTLLEIGGQSHV

Nearest PDB structures (foldseek):
  6l8a-assembly2_D  TM=8.093E-01  e=8.399E-08  Acidithiobacillus ferrooxidans
  6l8a-assembly3_E  TM=8.081E-01  e=1.238E-07  Acidithiobacillus ferrooxidans
  7nri-assembly1_B  TM=6.722E-01  e=5.232E-07  Escherichia coli K-12
  6lyu-assembly1_B  TM=6.460E-01  e=6.531E-07  Escherichia coli K-12
  8u8b-assembly1_B  TM=6.083E-01  e=5.319E-02  Homo sapiens